Protein AF-A0A836W351-F1 (afdb_monomer)

Mean predicted aligned error: 5.19 Å

Nearest PDB structures (foldseek):
  1kjq-assembly1_A  TM=9.455E-01  e=5.570E-27  Escherichia coli
  1kjq-assembly1_B  TM=9.376E-01  e=1.185E-26  Escherichia coli
  1kj8-assembly1_A  TM=9.469E-01  e=6.474E-26  Escherichia coli
  1kjj-assembly1_B  TM=9.540E-01  e=2.008E-25  Escherichia coli
  1kj8-assembly1_B  TM=9.337E-01  e=1.293E-25  Escherichia coli

Foldseek 3Di:
DPAQDAPPDVPAAEEEEEAQAPVVLVVLVVCVVRRHAYEYEYCDPPHNNCVSHPYYYHDQQLPLVVVLVVCVVVVHQEYEYPDLRHNLVSQVVVVVVVRCYVVGSVVSVQVQFPVSVVCCQCPVVVHDDFDKDKDLALVRQLVGCVRRDPQKWKAARGAPDCQLTDTDGDNDSVSSRVSLVRRCVRHDDNGSMIMIGYDDDDPKDWDWDWDWDDPDPDIDIDTDQIWIFDDPPDPDTDDTHRDD

Solvent-accessible surface area (backbone atoms only — not comparable to full-atom values): 13306 Å² total; per-residue (Å²): 128,98,70,78,42,55,47,95,44,91,76,36,46,30,38,32,29,41,32,19,45,71,69,36,24,54,54,34,50,55,38,46,76,68,33,36,27,36,35,26,31,27,75,50,80,84,33,59,15,44,78,63,34,80,41,72,46,68,45,62,43,64,38,41,68,61,47,49,54,51,49,65,72,65,61,39,71,34,38,38,66,67,49,84,74,50,31,48,67,40,42,41,55,40,40,75,72,68,42,44,37,55,93,31,37,66,58,55,46,33,72,49,26,51,59,57,37,48,46,46,40,42,71,73,67,62,4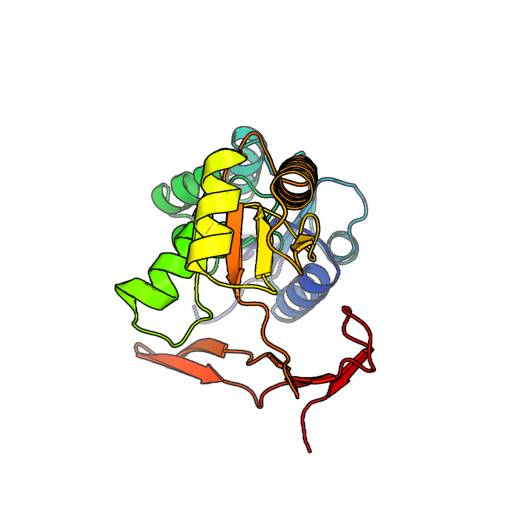4,93,70,71,52,66,33,64,25,67,46,54,68,42,41,42,53,22,41,67,74,43,36,72,40,21,32,36,30,26,34,30,58,62,96,69,50,24,60,31,80,43,70,64,103,39,70,69,60,42,34,52,38,46,55,52,9,40,72,44,23,62,79,87,56,57,43,31,39,32,34,39,58,75,92,69,96,66,47,72,52,66,56,69,50,74,50,71,63,78,94,42,82,45,75,52,66,53,80,49,30,40,38,44,53,88,90,49,95,60,79,75,48,74,47,67,81,128

pLDDT: mean 92.64, std 9.13, range [50.91, 98.81]

Radius of gyration: 20.73 Å; Cα contacts (8 Å, |Δi|>4): 470; chains: 1; bounding box: 45×37×55 Å

Sequence (244 aa):
MDRIPTPLGPGAVKVLLLGGGELGKEVAIEAQRLGLEVVVVDRYDWAPAMHVAHRRYVVNMLDAGAVEAIVERENPVAVIPEIEAVNTEALGRLEEKGYHIVPNARAVKTAMNRIELRRWAAEELGLPTTRYAFAETPEEAYEACEKVGYPCLIKPEMSSSGHGHVKVTEPSREAVEKAYMESISHARGASRRVIVEEYVELETEYTVLAYRWLDGDKVRTDTMEPVEHWRYGEYHYIESWQPS

Structure (mmCIF, N/CA/C/O backbone):
data_AF-A0A836W351-F1
#
_entry.id   AF-A0A836W351-F1
#
loop_
_atom_site.group_PDB
_atom_site.id
_atom_site.type_symbol
_atom_site.label_atom_id
_atom_site.label_alt_id
_atom_site.label_comp_id
_atom_site.label_asym_id
_atom_site.label_entity_id
_atom_site.label_seq_id
_atom_site.pdbx_PDB_ins_code
_atom_site.Cartn_x
_atom_site.Cartn_y
_atom_site.Cartn_z
_atom_site.occupancy
_atom_site.B_iso_or_equiv
_atom_site.auth_seq_id
_atom_site.auth_comp_id
_atom_site.auth_asym_id
_atom_site.auth_atom_id
_atom_site.pdbx_PDB_model_num
ATOM 1 N N . MET A 1 1 ? -12.270 -11.506 24.731 1.00 55.69 1 MET A N 1
ATOM 2 C CA . MET A 1 1 ? -13.182 -10.393 25.067 1.00 55.69 1 MET A CA 1
ATOM 3 C C . MET A 1 1 ? -14.570 -10.888 24.708 1.00 55.69 1 MET A C 1
ATOM 5 O O . MET A 1 1 ? -14.803 -11.137 23.536 1.00 55.69 1 MET A O 1
ATOM 9 N N . ASP A 1 2 ? -15.436 -11.150 25.687 1.00 70.06 2 ASP A N 1
ATOM 10 C CA . ASP A 1 2 ? -16.642 -11.964 25.436 1.00 70.06 2 ASP A CA 1
ATOM 11 C C . ASP A 1 2 ? -17.782 -11.183 24.761 1.00 70.06 2 ASP A C 1
ATOM 13 O O . ASP A 1 2 ? -18.736 -11.789 24.274 1.00 70.06 2 ASP A O 1
ATOM 17 N N . ARG A 1 3 ? -17.694 -9.842 24.711 1.00 81.12 3 ARG A N 1
ATOM 18 C CA . ARG A 1 3 ? -18.623 -8.949 23.997 1.00 81.12 3 ARG A CA 1
ATOM 19 C C . ARG A 1 3 ? -17.916 -7.685 23.506 1.00 81.12 3 ARG A C 1
ATOM 21 O O . ARG A 1 3 ? -17.108 -7.117 24.238 1.00 81.12 3 ARG A O 1
ATOM 28 N N . ILE A 1 4 ? -18.272 -7.234 22.303 1.00 88.31 4 ILE A N 1
ATOM 29 C CA . ILE A 1 4 ? -17.888 -5.925 21.759 1.00 88.31 4 ILE A CA 1
ATOM 30 C C . ILE A 1 4 ? -18.894 -4.880 22.289 1.00 88.31 4 ILE A C 1
ATOM 32 O O . ILE A 1 4 ? -20.101 -5.076 22.120 1.00 88.31 4 ILE A O 1
ATOM 36 N N . PRO A 1 5 ? -18.446 -3.815 22.981 1.00 91.62 5 PRO A N 1
ATOM 37 C CA . PRO A 1 5 ? -19.308 -2.724 23.440 1.00 91.62 5 PRO A CA 1
ATOM 38 C C . PRO A 1 5 ? -19.967 -1.951 22.291 1.00 91.62 5 PRO A C 1
ATOM 40 O O . PRO A 1 5 ? -19.452 -1.910 21.181 1.00 91.62 5 PRO A O 1
ATOM 43 N N . THR A 1 6 ? -21.092 -1.296 22.578 1.00 94.44 6 THR A N 1
ATOM 44 C CA . THR A 1 6 ? -21.844 -0.480 21.609 1.00 94.44 6 THR A CA 1
ATOM 45 C C . THR A 1 6 ? -21.057 0.776 21.205 1.00 94.44 6 THR A C 1
ATOM 47 O O . THR A 1 6 ? -20.501 1.438 22.091 1.00 94.44 6 THR A O 1
ATOM 50 N N . PRO A 1 7 ? -21.034 1.154 19.911 1.00 95.62 7 PRO A N 1
ATOM 51 C CA . PRO A 1 7 ? -20.317 2.344 19.468 1.00 95.62 7 PRO A CA 1
ATOM 52 C C . PRO A 1 7 ? -20.952 3.607 20.066 1.00 95.62 7 PRO A C 1
ATOM 54 O O . PRO A 1 7 ? -22.146 3.626 20.369 1.00 95.62 7 PRO A O 1
ATOM 57 N N . LEU A 1 8 ? -20.155 4.664 20.254 1.00 95.75 8 LEU A N 1
ATOM 58 C CA . LEU A 1 8 ? -20.526 5.935 20.898 1.00 95.75 8 LEU A CA 1
ATOM 59 C C . LEU A 1 8 ? -20.855 5.843 22.400 1.00 95.75 8 LEU A C 1
ATOM 61 O O . LEU A 1 8 ? -21.143 6.861 23.034 1.00 95.75 8 LEU A O 1
ATOM 65 N N . GLY A 1 9 ? -20.804 4.644 22.985 1.00 93.75 9 GLY A N 1
ATOM 66 C CA . GLY A 1 9 ? -20.954 4.417 24.418 1.00 93.75 9 GLY A CA 1
ATOM 67 C C . GLY A 1 9 ? -19.621 4.449 25.180 1.00 93.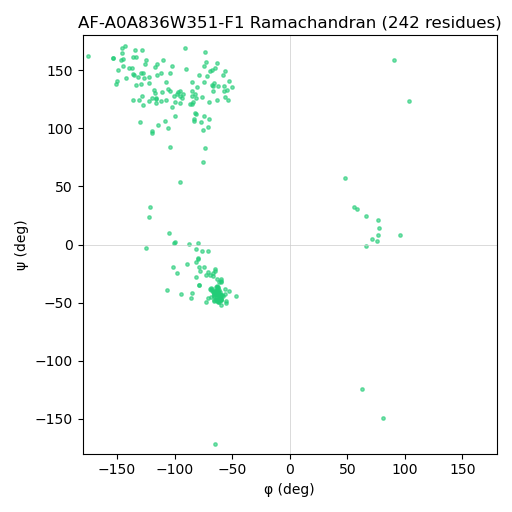75 9 GLY A C 1
ATOM 68 O O . GLY A 1 9 ? -18.540 4.401 24.584 1.00 93.75 9 GLY A O 1
ATOM 69 N N . PRO A 1 10 ? -19.663 4.481 26.524 1.00 92.56 10 PRO A N 1
ATOM 70 C CA . PRO A 1 10 ? -18.473 4.281 27.343 1.00 92.56 10 PRO A CA 1
ATOM 71 C C . PRO A 1 10 ? -17.796 2.944 27.016 1.00 92.56 10 PRO A C 1
ATOM 73 O O . PRO A 1 10 ? -18.433 1.893 27.052 1.00 92.56 10 PRO A O 1
ATOM 76 N N . GLY A 1 11 ? -16.498 2.988 26.714 1.00 91.56 11 GLY A N 1
ATOM 77 C CA . GLY A 1 11 ? -15.721 1.795 26.371 1.00 91.56 11 GLY A CA 1
ATOM 78 C C . GLY A 1 11 ? -15.936 1.271 24.947 1.00 91.56 11 GLY A C 1
ATOM 79 O O . GLY A 1 11 ? -15.535 0.143 24.677 1.00 91.56 11 GLY A O 1
ATOM 80 N N . ALA A 1 12 ? -16.550 2.054 24.050 1.00 95.31 12 ALA A N 1
ATOM 81 C CA . ALA A 1 12 ? -16.660 1.707 22.635 1.00 95.31 12 ALA A CA 1
ATOM 82 C C . ALA A 1 12 ? -15.299 1.312 22.038 1.00 95.31 12 ALA A C 1
ATOM 84 O O . ALA A 1 12 ? -14.281 1.974 22.261 1.00 95.31 12 ALA A O 1
ATOM 85 N N . VAL A 1 13 ? -15.295 0.227 21.265 1.00 97.38 13 VAL A N 1
ATOM 86 C CA . VAL A 1 13 ? -14.101 -0.259 20.569 1.00 97.38 13 VAL A CA 1
ATOM 87 C C . VAL A 1 13 ? -14.011 0.460 19.233 1.00 97.38 13 VAL A C 1
ATOM 89 O O . VAL A 1 13 ? -14.929 0.371 18.418 1.00 97.38 13 VAL A O 1
ATOM 92 N N . LYS A 1 14 ? -12.909 1.181 19.018 1.00 98.12 14 LYS A N 1
ATOM 93 C CA . LYS A 1 14 ? -12.722 2.029 17.841 1.00 98.12 14 LYS A CA 1
ATOM 94 C C . LYS A 1 14 ? -11.716 1.447 16.864 1.00 98.12 14 LYS A C 1
ATOM 96 O O . LYS A 1 14 ? -10.642 1.016 17.275 1.00 98.12 14 LYS A O 1
ATOM 101 N N . VAL A 1 15 ? -12.012 1.551 15.579 1.00 98.56 15 VAL A N 1
ATOM 102 C CA . VAL A 1 15 ? -11.044 1.363 14.494 1.00 98.56 15 VAL A CA 1
ATOM 103 C C . VAL A 1 15 ? -10.856 2.677 13.749 1.00 98.56 15 VAL A C 1
ATOM 105 O O . VAL A 1 15 ? -11.792 3.473 13.629 1.00 98.56 15 VAL A O 1
ATOM 108 N N . LEU A 1 16 ? -9.639 2.914 13.268 1.00 98.81 16 LEU A N 1
ATOM 109 C CA . LEU A 1 16 ? -9.293 4.119 12.526 1.00 98.81 16 LEU A CA 1
ATOM 110 C C . LEU A 1 16 ? -8.754 3.751 11.148 1.00 98.81 16 LEU A C 1
ATOM 112 O O . LEU A 1 16 ? -7.768 3.028 11.057 1.00 98.81 16 LEU A O 1
ATOM 116 N N . LEU A 1 17 ? -9.373 4.271 10.090 1.00 98.75 17 LEU A N 1
ATOM 117 C CA . LEU A 1 17 ? -8.922 4.102 8.711 1.00 98.75 17 LEU A CA 1
ATOM 118 C C . LEU A 1 17 ? -8.105 5.320 8.264 1.00 98.75 17 LEU A C 1
ATOM 120 O O . LEU A 1 17 ? -8.541 6.458 8.456 1.00 98.75 17 LEU A O 1
ATOM 124 N N . LEU A 1 18 ? -6.934 5.080 7.668 1.00 98.31 18 LEU A N 1
ATOM 125 C CA . LEU A 1 18 ? -6.111 6.096 7.002 1.00 98.31 18 LEU A CA 1
ATOM 126 C C . LEU A 1 18 ? -6.244 5.907 5.487 1.00 98.31 18 LEU A C 1
ATOM 128 O O . LEU A 1 18 ? -5.610 5.024 4.909 1.00 98.31 18 LEU A O 1
ATOM 132 N N . GLY A 1 19 ? -7.081 6.727 4.860 1.00 97.38 19 GLY A N 1
ATOM 133 C CA . GLY A 1 19 ? -7.641 6.480 3.534 1.00 97.38 19 GLY A CA 1
ATOM 134 C C . GLY A 1 19 ? -9.090 6.017 3.659 1.00 97.38 19 GLY A C 1
ATOM 135 O O . GLY A 1 19 ? -9.410 5.079 4.390 1.00 97.38 19 GLY A O 1
ATOM 136 N N . GLY A 1 20 ? -9.984 6.744 3.002 1.00 96.69 20 GLY A N 1
ATOM 137 C CA . GLY A 1 20 ? -11.422 6.546 3.039 1.00 96.69 20 GLY A CA 1
ATOM 138 C C . GLY A 1 20 ? -12.009 6.274 1.663 1.00 96.69 20 GLY A C 1
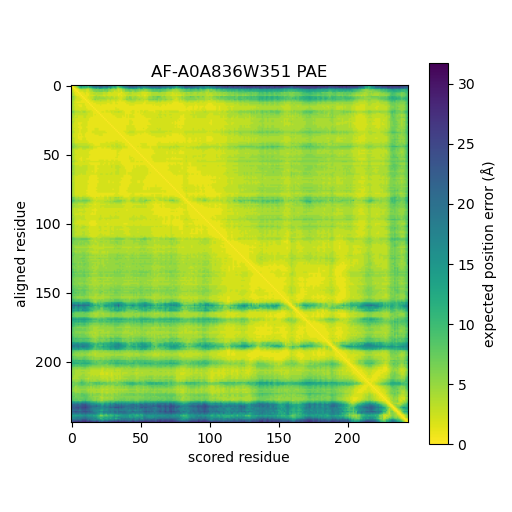ATOM 139 O O . GLY A 1 20 ? -13.140 6.698 1.422 1.00 96.69 20 GLY A O 1
ATOM 140 N N . GLY A 1 21 ? -11.264 5.611 0.771 1.00 96.38 21 GLY A N 1
ATOM 141 C CA . GLY A 1 21 ? -11.734 5.208 -0.554 1.00 96.38 21 GLY A CA 1
ATOM 142 C C . GLY A 1 21 ? -12.873 4.184 -0.516 1.00 96.38 21 GLY A C 1
ATOM 143 O O . GLY A 1 21 ? -13.445 3.868 0.531 1.00 96.38 21 GLY A O 1
ATOM 144 N N . GLU A 1 22 ? -13.232 3.656 -1.680 1.00 96.38 22 GLU A N 1
ATOM 145 C CA . GLU A 1 22 ? -14.286 2.654 -1.839 1.00 96.38 22 GLU A CA 1
ATOM 146 C C . GLU A 1 22 ? -13.985 1.342 -1.102 1.00 96.38 22 GLU A C 1
ATOM 148 O O . GLU A 1 22 ? -14.892 0.776 -0.496 1.00 96.38 22 GLU A O 1
ATOM 153 N N . LEU A 1 23 ? -12.723 0.903 -1.056 1.00 95.50 23 LEU A N 1
ATOM 154 C CA . LEU A 1 23 ? -12.328 -0.288 -0.296 1.00 95.50 23 LEU A CA 1
ATOM 155 C C . LEU A 1 23 ? -12.454 -0.035 1.210 1.00 95.50 23 LEU A C 1
ATOM 157 O O . LEU A 1 23 ? -13.051 -0.830 1.939 1.00 95.50 23 LEU A O 1
ATOM 161 N N . GLY A 1 24 ? -11.973 1.124 1.672 1.00 96.94 24 GLY A N 1
ATOM 162 C CA . GLY A 1 24 ? -12.127 1.561 3.060 1.00 96.94 24 GLY A CA 1
ATOM 163 C C . GLY A 1 24 ? -13.593 1.691 3.480 1.00 96.94 24 GLY A C 1
ATOM 164 O O . GLY A 1 24 ? -13.931 1.455 4.640 1.00 96.94 24 GLY A O 1
ATOM 165 N N . LYS A 1 25 ? -14.493 2.012 2.543 1.00 98.50 25 LYS A N 1
ATOM 166 C CA . LYS A 1 25 ? -15.934 2.078 2.801 1.00 98.50 25 LYS A CA 1
ATOM 167 C C . LYS A 1 25 ? -16.522 0.707 3.130 1.00 98.50 25 LYS A C 1
ATOM 169 O O . LYS A 1 25 ? -17.297 0.620 4.078 1.00 98.50 25 LYS A O 1
ATOM 174 N N . GLU A 1 26 ? -16.141 -0.344 2.409 1.00 98.38 26 GLU A N 1
ATOM 175 C CA . GLU A 1 26 ? -16.595 -1.708 2.717 1.00 98.38 26 GLU A CA 1
ATOM 176 C C . GLU A 1 26 ? -16.029 -2.192 4.060 1.00 98.38 26 GLU A C 1
ATOM 178 O O . GLU A 1 26 ? -16.770 -2.720 4.889 1.00 98.38 26 GLU A O 1
ATOM 183 N N . VAL A 1 27 ? -14.757 -1.891 4.357 1.00 98.06 27 VAL A N 1
ATOM 184 C CA . VAL A 1 27 ? -14.166 -2.160 5.684 1.00 98.06 27 VAL A CA 1
ATOM 185 C C . VAL A 1 27 ? -14.937 -1.434 6.794 1.00 98.06 27 VAL A C 1
ATOM 187 O O . VAL A 1 27 ? -15.232 -2.021 7.836 1.00 98.06 27 VAL A O 1
ATOM 190 N N . ALA A 1 28 ? -15.304 -0.169 6.577 1.00 98.50 28 ALA A N 1
ATOM 191 C CA . ALA A 1 28 ? -16.099 0.607 7.523 1.00 98.50 28 ALA A CA 1
ATOM 192 C C . ALA A 1 28 ? -17.507 0.020 7.725 1.00 98.50 28 ALA A C 1
ATOM 194 O O . ALA A 1 28 ? -17.984 -0.023 8.859 1.00 98.50 28 ALA A O 1
ATOM 195 N N . ILE A 1 29 ? -18.162 -0.462 6.662 1.00 98.69 29 ILE A N 1
ATOM 196 C CA . ILE A 1 29 ? -19.476 -1.122 6.738 1.00 98.69 29 ILE A CA 1
ATOM 197 C C . ILE A 1 29 ? -19.390 -2.405 7.570 1.00 98.69 29 ILE A C 1
ATOM 199 O O . ILE A 1 29 ? -20.216 -2.600 8.464 1.00 98.69 29 ILE A O 1
ATOM 203 N N . GLU A 1 30 ? -18.388 -3.255 7.339 1.00 98.19 30 GLU A N 1
ATOM 204 C CA . GLU A 1 30 ? -18.200 -4.477 8.131 1.00 98.19 30 GLU A CA 1
ATOM 205 C C . GLU A 1 30 ? -17.873 -4.167 9.597 1.00 98.19 30 GLU A C 1
ATOM 207 O O . GLU A 1 30 ? -18.435 -4.775 10.510 1.00 98.19 30 GLU A O 1
ATOM 212 N N . ALA A 1 31 ? -17.048 -3.148 9.852 1.00 97.75 31 ALA A N 1
ATOM 213 C CA . ALA A 1 31 ? -16.783 -2.676 11.207 1.00 97.75 31 ALA A CA 1
ATOM 214 C C . ALA A 1 31 ? -18.068 -2.188 11.904 1.00 97.75 31 ALA A C 1
ATOM 216 O O . ALA A 1 31 ? -18.320 -2.551 13.055 1.00 97.75 31 ALA A O 1
ATOM 217 N N . GLN A 1 32 ? -18.927 -1.437 11.204 1.00 97.75 32 GLN A N 1
ATOM 218 C CA . GLN A 1 32 ? -20.230 -1.032 11.735 1.00 97.75 32 GLN A 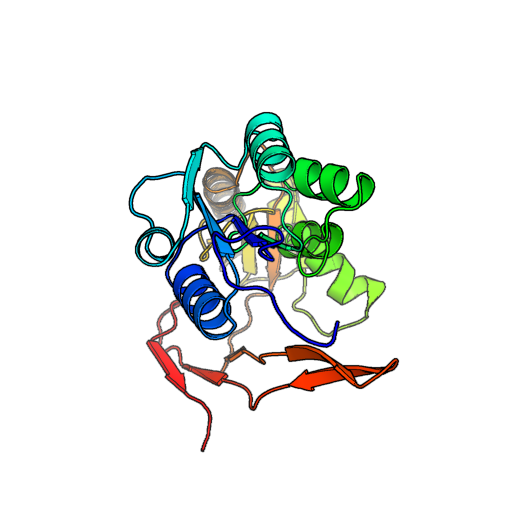CA 1
ATOM 219 C C . GLN A 1 32 ? -21.148 -2.225 12.022 1.00 97.75 32 GLN A C 1
ATOM 221 O O . GLN A 1 32 ? -21.813 -2.239 13.058 1.00 97.75 32 GLN A O 1
ATOM 226 N N . ARG A 1 33 ? -21.178 -3.240 11.146 1.00 97.75 33 ARG A N 1
ATOM 227 C CA . ARG A 1 33 ? -21.970 -4.469 11.349 1.00 97.75 33 ARG A CA 1
ATOM 228 C C . ARG A 1 33 ? -21.565 -5.216 12.621 1.00 97.75 33 ARG A C 1
ATOM 230 O O . ARG A 1 33 ? -22.423 -5.807 13.273 1.00 97.75 33 ARG A O 1
ATOM 237 N N . LEU A 1 34 ? -20.290 -5.141 13.005 1.00 95.56 34 LEU A N 1
ATOM 238 C CA . LEU A 1 34 ? -19.764 -5.692 14.260 1.00 95.56 34 LEU A CA 1
ATOM 239 C C . LEU A 1 34 ? -19.997 -4.790 15.487 1.00 95.56 34 LEU A C 1
ATOM 241 O O . LEU A 1 34 ? -19.665 -5.186 16.604 1.00 95.56 34 LEU A O 1
ATOM 245 N N . GLY A 1 35 ? -20.559 -3.592 15.305 1.00 96.31 35 GLY A N 1
ATOM 246 C CA . GLY A 1 35 ? -20.748 -2.611 16.375 1.00 96.31 35 GLY A CA 1
ATOM 247 C C . GLY A 1 35 ? -19.469 -1.864 16.758 1.00 96.31 35 GLY A C 1
ATOM 248 O O . GLY A 1 35 ? -19.379 -1.335 17.862 1.00 96.31 35 GLY A O 1
ATOM 249 N N . LEU A 1 36 ? -18.469 -1.815 15.877 1.00 97.81 36 LEU A N 1
ATOM 250 C CA . LEU A 1 36 ? -17.271 -1.015 16.104 1.00 97.81 36 LEU A CA 1
ATOM 251 C C . LEU A 1 36 ? -17.548 0.455 15.806 1.00 97.81 36 LEU A C 1
ATOM 253 O O . LEU A 1 36 ? -18.288 0.819 14.889 1.00 97.81 36 LEU A O 1
ATOM 257 N N . GLU A 1 37 ? -16.900 1.316 16.571 1.00 98.56 37 GLU A N 1
ATOM 258 C CA . GLU A 1 37 ? -16.874 2.737 16.290 1.00 98.56 37 GLU A CA 1
ATOM 259 C C . GLU A 1 37 ? -15.800 3.023 15.236 1.00 98.56 37 GLU A C 1
ATOM 261 O O . GLU A 1 37 ? -14.661 2.575 15.335 1.00 98.56 37 GLU A O 1
ATOM 266 N N . VAL A 1 38 ? -16.174 3.757 14.194 1.00 98.75 38 VAL A N 1
ATOM 267 C CA . VAL A 1 38 ? -15.355 3.918 12.986 1.00 98.75 38 VAL A CA 1
ATOM 268 C C . VAL A 1 38 ? -14.940 5.370 12.838 1.00 98.75 38 VAL A C 1
ATOM 270 O O . VAL A 1 38 ? -15.795 6.256 12.731 1.00 98.75 38 VAL A O 1
ATOM 273 N N . VAL A 1 39 ? -13.632 5.597 12.795 1.00 98.81 39 VAL A N 1
ATOM 274 C CA . VAL A 1 39 ? -13.023 6.891 12.495 1.00 98.81 39 VAL A CA 1
ATOM 275 C C . VAL A 1 39 ? -12.337 6.806 11.138 1.00 98.81 39 VAL A C 1
ATOM 277 O O . VAL A 1 39 ? -11.574 5.879 10.894 1.00 98.81 39 VAL A O 1
ATOM 280 N N . VAL A 1 40 ? -12.581 7.774 10.258 1.00 98.81 40 VAL A N 1
ATOM 281 C CA . VAL A 1 40 ? -11.929 7.843 8.940 1.00 98.81 40 VAL A CA 1
ATOM 282 C C . VAL A 1 40 ? -11.095 9.112 8.834 1.00 98.81 40 VAL A C 1
ATOM 284 O O . VAL A 1 40 ? -11.565 10.204 9.153 1.00 98.81 40 VAL A O 1
ATOM 287 N N . VAL A 1 41 ? -9.865 8.979 8.356 1.00 98.75 41 VAL A N 1
ATOM 288 C CA . VAL A 1 41 ? -8.969 10.091 8.041 1.00 98.75 41 VAL A CA 1
ATOM 289 C C . VAL A 1 41 ? -8.679 10.058 6.547 1.00 98.75 41 VAL A C 1
ATOM 291 O O . VAL A 1 41 ? -8.320 9.011 6.018 1.00 98.75 41 VAL A O 1
ATOM 294 N N . ASP A 1 42 ? -8.829 11.187 5.861 1.00 98.50 42 ASP A N 1
ATOM 295 C CA . ASP A 1 42 ? -8.473 11.307 4.443 1.00 98.50 42 ASP A CA 1
ATOM 296 C C . ASP A 1 42 ? -7.933 12.716 4.136 1.00 98.50 42 ASP A C 1
ATOM 298 O O . ASP A 1 42 ? -8.019 13.626 4.960 1.00 98.50 42 ASP A O 1
ATOM 302 N N . ARG A 1 43 ? -7.365 12.913 2.945 1.00 96.81 43 ARG A N 1
ATOM 303 C CA . ARG A 1 43 ? -6.845 14.198 2.453 1.00 96.81 43 ARG A CA 1
ATOM 304 C C . ARG A 1 43 ? -7.926 15.138 1.920 1.00 96.81 43 ARG A C 1
ATOM 306 O O . ARG A 1 43 ? -7.632 16.301 1.654 1.00 96.81 43 ARG A O 1
ATOM 313 N N . TYR A 1 44 ? -9.146 14.645 1.721 1.00 97.12 44 TYR A N 1
ATOM 314 C CA . TYR A 1 44 ? -10.281 15.424 1.233 1.00 97.12 44 TYR A CA 1
ATOM 315 C C . TYR A 1 44 ? -11.553 15.085 2.013 1.00 97.12 44 TYR A C 1
ATOM 317 O O . TYR A 1 44 ? -11.693 13.994 2.562 1.00 97.12 44 TYR A O 1
ATOM 325 N N . ASP A 1 45 ? -12.464 16.054 2.097 1.00 97.25 45 ASP A N 1
ATOM 326 C CA . ASP A 1 45 ? -13.756 15.849 2.749 1.00 97.25 45 ASP A CA 1
ATOM 327 C C . ASP A 1 45 ? -14.671 14.974 1.882 1.00 97.25 45 ASP A C 1
ATOM 329 O O . ASP A 1 45 ? -14.521 14.932 0.663 1.00 97.25 45 ASP A O 1
ATOM 333 N N . TRP A 1 46 ? -15.651 14.315 2.503 1.00 96.88 46 TRP A N 1
ATOM 334 C CA . TRP A 1 46 ? -16.611 13.436 1.814 1.00 96.88 46 TRP A CA 1
ATOM 335 C C . TRP A 1 46 ? -15.980 12.262 1.046 1.00 96.88 46 TRP A C 1
ATOM 337 O O . TRP A 1 46 ? -16.539 11.791 0.056 1.00 96.88 46 TRP A O 1
ATOM 347 N N . ALA A 1 47 ? -14.839 11.747 1.513 1.00 98.12 47 ALA A N 1
ATOM 348 C CA . ALA A 1 47 ? -14.325 10.474 1.019 1.00 98.12 47 ALA A CA 1
ATOM 349 C C . ALA A 1 47 ? -15.369 9.349 1.235 1.00 98.12 47 ALA A C 1
ATOM 351 O O . ALA A 1 47 ? -16.096 9.384 2.236 1.00 98.12 47 ALA A O 1
ATOM 352 N N . PRO A 1 48 ? -15.474 8.349 0.339 1.00 98.56 48 PRO A N 1
ATOM 353 C CA . PRO A 1 48 ? -16.522 7.324 0.381 1.00 98.56 48 PRO A CA 1
ATOM 354 C C . PRO A 1 48 ? -16.780 6.685 1.757 1.00 98.56 48 PRO A C 1
ATOM 356 O O . PRO A 1 48 ? -17.939 6.552 2.162 1.00 98.56 48 PRO A O 1
ATOM 359 N N . ALA A 1 49 ? -15.730 6.325 2.500 1.00 98.62 49 ALA A N 1
ATOM 360 C CA . ALA A 1 49 ? -15.835 5.721 3.828 1.00 98.62 49 ALA A CA 1
ATOM 361 C C . ALA A 1 49 ? -16.345 6.700 4.898 1.00 98.62 49 ALA A C 1
ATOM 363 O O . ALA A 1 49 ? -16.995 6.287 5.857 1.00 98.62 49 ALA A O 1
ATOM 364 N N . MET A 1 50 ? -16.134 8.011 4.724 1.00 98.69 50 MET A N 1
ATOM 365 C CA . MET A 1 50 ? -16.648 9.031 5.647 1.00 98.69 50 MET A CA 1
ATOM 366 C C . MET A 1 50 ? -18.179 9.085 5.667 1.00 98.69 50 MET A C 1
ATOM 368 O O . MET A 1 50 ? -18.753 9.550 6.648 1.00 98.69 50 MET A O 1
ATOM 372 N N . HIS A 1 51 ? -18.851 8.615 4.611 1.00 98.62 51 HIS A N 1
ATOM 373 C CA . HIS A 1 51 ? -20.318 8.563 4.551 1.00 98.62 51 HIS A CA 1
ATOM 374 C C . HIS A 1 51 ? -20.913 7.575 5.559 1.00 98.62 51 HIS A C 1
ATOM 376 O O . HIS A 1 51 ? -22.072 7.702 5.943 1.00 98.62 51 HIS A O 1
ATOM 382 N N . VAL A 1 52 ? -20.116 6.588 5.962 1.00 98.50 52 VAL A N 1
ATOM 383 C CA . VAL A 1 52 ? -20.485 5.500 6.871 1.00 98.50 52 VAL A CA 1
ATOM 384 C C . VAL A 1 52 ? -19.556 5.483 8.090 1.00 98.50 52 VAL A C 1
ATOM 386 O O . VAL A 1 52 ? -19.370 4.451 8.721 1.00 98.50 52 VAL A O 1
ATOM 389 N N . ALA A 1 53 ? -18.932 6.610 8.437 1.00 98.50 53 ALA A N 1
ATOM 390 C CA . ALA A 1 53 ? -18.079 6.727 9.616 1.00 98.50 53 ALA A CA 1
ATOM 391 C C . ALA A 1 53 ? -18.810 7.442 10.758 1.00 98.50 53 ALA A C 1
ATOM 393 O O . ALA A 1 53 ? -19.684 8.277 10.533 1.00 98.50 53 ALA A O 1
ATOM 394 N N . HIS A 1 54 ? -18.410 7.154 11.995 1.00 98.69 54 HIS A N 1
ATOM 395 C CA . HIS A 1 54 ? -18.910 7.866 13.172 1.00 98.69 54 HIS A CA 1
ATOM 396 C C . HIS A 1 54 ? -18.220 9.226 13.332 1.00 98.69 54 HIS A C 1
ATOM 398 O O . HIS A 1 54 ? -18.838 10.196 13.771 1.00 98.69 54 HIS A O 1
ATOM 404 N N . ARG A 1 55 ? -16.930 9.303 12.975 1.00 98.31 55 ARG A N 1
ATOM 405 C CA . ARG A 1 55 ? -16.142 10.542 12.941 1.00 98.31 55 ARG A CA 1
ATOM 406 C C . ARG A 1 55 ? -15.233 10.577 11.721 1.00 98.31 55 ARG A C 1
ATOM 408 O O . ARG A 1 55 ? -14.809 9.535 11.224 1.00 98.31 55 ARG A O 1
ATOM 415 N N . ARG A 1 56 ? -14.925 11.791 11.261 1.00 98.25 56 ARG A N 1
ATOM 416 C CA . ARG A 1 56 ? -14.034 12.021 10.124 1.00 98.25 56 ARG A CA 1
ATOM 417 C C . ARG A 1 56 ? -13.040 13.146 10.382 1.00 98.25 56 ARG A C 1
ATOM 419 O O . ARG A 1 56 ? -13.382 14.130 11.036 1.00 98.25 56 ARG A O 1
ATOM 426 N N . TYR A 1 57 ? -11.845 13.004 9.823 1.00 98.69 57 TYR A N 1
ATOM 427 C CA . TYR A 1 57 ? -10.782 14.004 9.840 1.00 98.69 57 TYR A CA 1
ATOM 428 C C . TYR A 1 57 ? -10.266 14.235 8.423 1.00 98.69 57 TYR A C 1
ATOM 430 O O . TYR A 1 57 ? -10.066 13.281 7.674 1.00 98.69 57 TYR A O 1
ATOM 438 N N . VAL A 1 58 ? -10.030 15.501 8.074 1.00 98.56 58 VAL A N 1
ATOM 439 C CA . VAL A 1 58 ? -9.474 15.890 6.774 1.00 98.56 58 VAL A CA 1
ATOM 440 C C . VAL A 1 58 ? -8.099 16.505 7.000 1.00 98.56 58 VAL A C 1
ATOM 442 O O . VAL A 1 58 ? -8.003 17.641 7.465 1.00 98.56 58 VAL A O 1
ATOM 445 N N . VAL A 1 59 ? -7.039 15.744 6.730 1.00 98.19 59 VAL A N 1
ATOM 446 C CA . VAL A 1 59 ? -5.643 16.167 6.932 1.00 98.19 59 VAL A CA 1
ATOM 447 C C . VAL A 1 59 ? -4.733 15.603 5.848 1.00 98.19 59 VAL A C 1
ATOM 449 O O . VAL A 1 59 ? -5.033 14.594 5.215 1.00 98.19 59 VAL A O 1
ATOM 452 N N . ASN A 1 60 ? -3.567 16.216 5.661 1.00 97.25 60 ASN A N 1
ATOM 453 C CA . ASN A 1 60 ? -2.514 15.588 4.877 1.00 97.25 60 ASN A CA 1
ATOM 454 C C . ASN A 1 60 ? -1.948 14.383 5.647 1.00 97.25 60 ASN A C 1
ATOM 456 O O . ASN A 1 60 ? -1.212 14.565 6.608 1.00 97.25 60 ASN A O 1
ATOM 460 N N . MET A 1 61 ? -2.244 13.156 5.214 1.00 96.62 61 MET A N 1
ATOM 461 C CA . MET A 1 61 ? -1.752 11.937 5.878 1.00 96.62 61 MET A CA 1
ATOM 462 C C . MET A 1 61 ? -0.242 11.690 5.703 1.00 96.62 61 MET A C 1
ATOM 464 O O . MET A 1 61 ? 0.307 10.772 6.312 1.00 96.62 61 MET A O 1
ATOM 468 N N . LEU A 1 62 ? 0.449 12.509 4.902 1.00 94.50 62 LEU A N 1
ATOM 469 C CA . LEU A 1 62 ? 1.914 12.554 4.868 1.00 94.50 62 LEU A CA 1
ATOM 470 C C . LEU A 1 62 ? 2.503 13.404 6.007 1.00 94.50 62 LEU A C 1
ATOM 472 O O . LEU A 1 62 ? 3.696 13.288 6.292 1.00 94.50 62 LEU A O 1
ATOM 476 N N . ASP A 1 63 ? 1.690 14.227 6.675 1.00 97.31 63 ASP A N 1
ATOM 477 C CA . ASP A 1 63 ? 2.078 14.928 7.897 1.00 97.31 63 ASP A CA 1
ATOM 478 C C . ASP A 1 63 ? 2.045 13.952 9.078 1.00 97.31 63 ASP A C 1
ATOM 480 O O . ASP A 1 63 ? 0.987 13.564 9.581 1.00 97.31 63 ASP A O 1
ATOM 484 N N . ALA A 1 64 ? 3.236 13.558 9.521 1.00 97.62 64 ALA A N 1
ATOM 485 C CA . ALA A 1 64 ? 3.408 12.662 10.649 1.00 97.62 64 ALA A CA 1
ATOM 486 C C . ALA A 1 64 ? 2.743 13.171 11.936 1.00 97.62 64 ALA A C 1
ATOM 488 O O . ALA A 1 64 ? 2.107 12.391 12.640 1.00 97.62 64 ALA A O 1
ATOM 489 N N . GLY A 1 65 ? 2.877 14.466 12.240 1.00 98.38 65 GLY A N 1
ATOM 490 C CA . GLY A 1 65 ? 2.339 15.043 13.469 1.00 98.38 65 GLY A CA 1
ATOM 491 C C . GLY A 1 65 ? 0.814 15.030 13.470 1.00 98.38 65 GLY A C 1
ATOM 492 O O . GLY A 1 65 ? 0.202 14.716 14.490 1.00 98.38 65 GLY A O 1
ATOM 493 N N . ALA A 1 66 ? 0.199 15.299 12.315 1.00 98.31 66 ALA A N 1
ATOM 494 C CA . ALA A 1 66 ? -1.249 15.218 12.161 1.00 98.31 66 ALA A CA 1
ATOM 495 C C . ALA A 1 66 ? -1.771 13.785 12.354 1.00 98.31 66 ALA A C 1
ATOM 497 O O . ALA A 1 66 ? -2.735 13.583 13.094 1.00 98.31 66 ALA A O 1
ATOM 498 N N . VAL A 1 67 ? -1.130 12.792 11.726 1.00 98.38 67 VAL A N 1
ATOM 499 C CA . VAL A 1 67 ? -1.516 11.376 11.864 1.00 98.38 67 VAL A CA 1
ATOM 500 C C . VAL A 1 67 ? -1.377 10.914 13.314 1.00 98.38 67 VAL A C 1
ATOM 502 O O . VAL A 1 67 ? -2.332 10.368 13.869 1.00 98.38 67 VAL A O 1
ATOM 505 N N . GLU A 1 68 ? -0.234 11.178 13.952 1.00 98.69 68 GLU A N 1
ATOM 506 C CA . GLU A 1 68 ? 0.005 10.791 15.347 1.00 98.69 68 GLU A CA 1
ATOM 507 C C . GLU A 1 68 ? -1.012 11.431 16.297 1.00 98.69 68 GLU A C 1
ATOM 509 O O . GLU A 1 68 ? -1.625 10.727 17.098 1.00 98.69 68 GLU A O 1
ATOM 514 N N . ALA A 1 69 ? -1.273 12.733 16.157 1.00 98.69 69 ALA A N 1
ATOM 515 C CA . ALA A 1 69 ? -2.216 13.442 17.018 1.00 98.69 69 ALA A CA 1
ATOM 516 C C . ALA A 1 69 ? -3.653 12.905 16.907 1.00 98.69 69 ALA A C 1
ATOM 518 O O . ALA A 1 69 ? -4.369 12.852 17.910 1.00 98.69 69 ALA A O 1
ATOM 519 N N . ILE A 1 70 ? -4.099 12.507 15.709 1.00 98.69 70 ILE A N 1
ATOM 520 C CA . ILE A 1 70 ? -5.438 11.928 15.528 1.00 98.69 70 ILE A CA 1
ATOM 521 C C . ILE A 1 70 ? -5.501 10.531 16.149 1.00 98.69 70 ILE A C 1
ATOM 523 O O . ILE A 1 70 ? -6.454 10.245 16.873 1.00 98.69 70 ILE A O 1
ATOM 527 N N . VAL A 1 71 ? -4.501 9.678 15.903 1.00 98.69 71 VAL A N 1
ATOM 528 C CA . VAL A 1 71 ? -4.460 8.321 16.470 1.00 98.69 71 VAL A CA 1
ATOM 529 C C . VAL A 1 71 ? -4.434 8.375 17.996 1.00 98.69 71 VAL A C 1
ATOM 531 O O . VAL A 1 71 ? -5.222 7.685 18.636 1.00 98.69 71 VAL A O 1
ATOM 534 N N . GLU A 1 72 ? -3.618 9.250 18.583 1.00 98.50 72 GLU A N 1
ATOM 535 C CA . GLU A 1 72 ? -3.538 9.426 20.037 1.00 98.50 72 GLU A CA 1
ATOM 536 C C . GLU A 1 72 ? -4.832 9.978 20.640 1.00 98.50 72 GLU A C 1
ATOM 538 O O . GLU A 1 72 ? -5.286 9.513 21.687 1.00 98.50 72 GLU A O 1
ATOM 543 N N . ARG A 1 73 ? -5.469 10.942 19.968 1.00 98.19 73 ARG A N 1
ATOM 544 C CA . ARG A 1 73 ? -6.763 11.487 20.397 1.00 98.19 73 ARG A CA 1
ATOM 545 C C . ARG A 1 73 ? -7.858 10.428 20.373 1.00 98.19 73 ARG A C 1
ATOM 547 O O . ARG A 1 73 ? -8.715 10.404 21.258 1.00 98.19 73 ARG A O 1
ATOM 554 N N . GLU A 1 74 ? -7.895 9.629 19.315 1.00 98.31 74 GLU A N 1
ATOM 555 C CA . GLU A 1 74 ? -8.966 8.664 19.108 1.00 98.31 74 GLU A CA 1
ATOM 556 C C . GLU A 1 74 ? -8.758 7.377 19.893 1.00 98.31 74 GLU A C 1
ATOM 558 O O . GLU A 1 74 ? -9.748 6.770 20.307 1.00 98.31 74 GLU A O 1
ATOM 563 N N . ASN A 1 75 ? -7.504 7.019 20.166 1.00 97.88 75 ASN A N 1
ATOM 564 C CA . ASN A 1 75 ? -7.092 5.808 20.863 1.00 97.88 75 ASN A CA 1
ATOM 565 C C . ASN A 1 75 ? -7.780 4.537 20.310 1.00 97.88 75 ASN A C 1
ATOM 567 O O . ASN A 1 75 ? -8.515 3.863 21.042 1.00 97.88 75 ASN A O 1
ATOM 571 N N . PRO A 1 76 ? -7.636 4.241 19.002 1.00 98.31 76 PRO A N 1
ATOM 572 C CA . PRO A 1 76 ? -8.263 3.082 18.385 1.00 98.31 76 PRO A CA 1
ATOM 573 C C . PRO A 1 76 ? -7.557 1.781 18.778 1.00 98.31 76 PRO A C 1
ATOM 575 O O . PRO A 1 76 ? -6.354 1.761 19.028 1.00 98.31 76 PRO A O 1
ATOM 578 N N . VAL A 1 77 ? -8.292 0.667 18.758 1.00 97.44 77 VAL A N 1
ATOM 579 C CA . VAL A 1 77 ? -7.696 -0.667 18.942 1.00 97.44 77 VAL A CA 1
ATOM 580 C C . VAL A 1 77 ? -6.924 -1.136 17.712 1.00 97.44 77 VAL A C 1
ATOM 582 O O . VAL A 1 77 ? -6.110 -2.043 17.826 1.00 97.44 77 VAL A O 1
ATOM 585 N N . ALA A 1 78 ? -7.189 -0.539 16.547 1.00 97.94 78 ALA A N 1
ATOM 586 C CA . ALA A 1 78 ? -6.486 -0.814 15.303 1.00 97.94 78 ALA A CA 1
ATOM 587 C C . ALA A 1 78 ? -6.469 0.423 14.395 1.00 97.94 78 ALA A C 1
ATOM 589 O O . ALA A 1 78 ? -7.485 1.110 14.241 1.00 97.94 78 ALA A O 1
ATOM 590 N N . VAL A 1 79 ? -5.322 0.667 13.768 1.00 98.69 79 VAL A N 1
ATOM 591 C CA . VAL A 1 79 ? -5.126 1.654 12.703 1.00 98.69 79 VAL A CA 1
ATOM 592 C C . VAL A 1 79 ? -4.954 0.900 11.389 1.00 98.69 79 VAL A C 1
ATOM 594 O O . VAL A 1 79 ? -4.084 0.038 11.282 1.00 98.69 79 VAL A O 1
ATOM 597 N N . ILE A 1 80 ? -5.782 1.217 10.398 1.00 98.31 80 ILE A N 1
ATOM 598 C CA . ILE A 1 80 ? -5.910 0.493 9.132 1.00 98.31 80 ILE A CA 1
ATOM 599 C C . ILE A 1 80 ? -5.561 1.450 7.984 1.00 98.31 80 ILE A C 1
ATOM 601 O O . ILE A 1 80 ? -6.415 2.229 7.554 1.00 98.31 80 ILE A O 1
ATOM 605 N N . PRO A 1 81 ? -4.313 1.444 7.491 1.00 96.94 81 PRO A N 1
ATOM 606 C CA . PRO A 1 81 ? -3.953 2.166 6.280 1.00 96.94 81 PRO A CA 1
ATOM 607 C C . PRO A 1 81 ? -4.569 1.498 5.050 1.00 96.94 81 PRO A C 1
ATOM 609 O O . PRO A 1 81 ? -4.334 0.320 4.802 1.00 96.94 81 PRO A O 1
ATOM 612 N N . GLU A 1 82 ? -5.353 2.254 4.287 1.00 93.38 82 GLU A N 1
ATOM 613 C CA . GLU A 1 82 ? -6.014 1.785 3.063 1.00 93.38 82 GLU A CA 1
ATOM 614 C C . GLU A 1 82 ? -5.239 2.176 1.800 1.00 93.38 82 GLU A C 1
ATOM 616 O O . GLU A 1 82 ? -5.320 1.489 0.788 1.00 93.38 82 GLU A O 1
ATOM 621 N N . ILE A 1 83 ? -4.434 3.241 1.870 1.00 89.81 83 ILE A N 1
ATOM 622 C CA . ILE A 1 83 ? -3.657 3.754 0.738 1.00 89.81 83 ILE A CA 1
ATOM 623 C C . ILE A 1 83 ? -2.168 3.852 1.056 1.00 89.81 83 ILE A C 1
ATOM 625 O O . ILE A 1 83 ? -1.761 4.039 2.202 1.00 89.81 83 ILE A O 1
ATOM 629 N N . GLU A 1 84 ? -1.336 3.872 0.015 1.00 84.88 84 GLU A N 1
ATOM 630 C CA . GLU A 1 84 ? 0.114 4.045 0.156 1.00 84.88 84 GLU A CA 1
ATOM 631 C C . GLU A 1 84 ? 0.515 5.518 0.369 1.00 84.88 84 GLU A C 1
ATOM 633 O O . GLU A 1 84 ? 1.690 5.861 0.376 1.00 84.88 84 GLU A O 1
ATOM 638 N N . ALA A 1 85 ? -0.429 6.460 0.428 1.00 86.31 85 ALA A N 1
ATOM 639 C CA . ALA A 1 85 ? -0.133 7.885 0.620 1.00 86.31 85 ALA A CA 1
ATOM 640 C C . ALA A 1 85 ? -0.246 8.280 2.102 1.00 86.31 85 ALA A C 1
ATOM 642 O O . ALA A 1 85 ? -0.971 9.209 2.457 1.00 86.31 85 ALA A O 1
ATOM 643 N N . VAL A 1 86 ? 0.472 7.549 2.956 1.00 92.25 86 VAL A N 1
ATOM 644 C CA . VAL A 1 86 ? 0.507 7.717 4.414 1.00 92.25 86 VAL A CA 1
ATOM 645 C C . VAL A 1 86 ? 1.953 7.794 4.902 1.00 92.25 86 VAL A C 1
ATOM 647 O O . VAL A 1 86 ? 2.850 7.177 4.326 1.00 92.25 86 VAL A O 1
ATOM 650 N N . ASN A 1 87 ? 2.204 8.558 5.964 1.00 94.25 87 ASN A N 1
ATOM 651 C CA . ASN A 1 87 ? 3.532 8.647 6.558 1.00 94.25 87 ASN A CA 1
ATOM 652 C C . ASN A 1 87 ? 3.911 7.338 7.284 1.00 94.25 87 ASN A C 1
ATOM 654 O O . ASN A 1 87 ? 3.499 7.098 8.418 1.00 94.25 87 ASN A O 1
ATOM 658 N N . THR A 1 88 ? 4.724 6.491 6.648 1.00 93.62 88 THR A N 1
ATOM 659 C CA . THR A 1 88 ? 5.129 5.184 7.199 1.00 93.62 88 THR A CA 1
ATOM 660 C C . THR A 1 88 ? 6.000 5.287 8.449 1.00 93.62 88 THR A C 1
ATOM 662 O O . THR A 1 88 ? 5.982 4.381 9.278 1.00 93.62 88 THR A O 1
ATOM 665 N N . GLU A 1 89 ? 6.759 6.374 8.615 1.00 94.81 89 GLU A N 1
ATOM 666 C CA . GLU A 1 89 ? 7.545 6.590 9.836 1.00 94.81 89 GLU A CA 1
ATOM 667 C C . GLU A 1 89 ? 6.640 6.875 11.034 1.00 94.81 89 GLU A C 1
ATOM 669 O O . GLU A 1 89 ? 6.892 6.378 12.129 1.00 94.81 89 GLU A O 1
ATOM 674 N N . ALA A 1 90 ? 5.561 7.633 10.818 1.00 97.38 90 ALA A N 1
ATOM 675 C CA . ALA A 1 90 ? 4.541 7.870 11.832 1.00 97.38 90 ALA A CA 1
ATOM 676 C C . ALA A 1 90 ? 3.877 6.554 12.260 1.00 97.38 90 ALA A C 1
ATOM 678 O O . ALA A 1 90 ? 3.723 6.310 13.453 1.00 97.38 90 ALA A O 1
ATOM 679 N N . LEU A 1 91 ? 3.563 5.666 11.305 1.00 97.94 91 LEU A N 1
ATOM 680 C CA . LEU A 1 91 ? 3.046 4.326 11.613 1.00 97.94 91 LEU A CA 1
ATOM 681 C C . LEU A 1 91 ? 4.033 3.512 12.459 1.00 97.94 91 LEU A C 1
ATOM 683 O O . LEU A 1 91 ? 3.619 2.896 13.435 1.00 97.94 91 LEU A O 1
ATOM 687 N N . GLY A 1 92 ? 5.329 3.554 12.130 1.00 97.88 92 GLY A N 1
ATOM 688 C CA . GLY A 1 92 ? 6.374 2.894 12.919 1.00 97.88 92 GLY A CA 1
ATOM 689 C C . GLY A 1 92 ? 6.445 3.415 14.357 1.00 97.88 92 GLY A C 1
ATOM 690 O O . GLY A 1 92 ? 6.410 2.628 15.297 1.00 97.88 92 GLY A O 1
ATOM 691 N N . ARG A 1 93 ? 6.443 4.741 14.546 1.00 98.44 93 ARG A N 1
ATOM 692 C CA . ARG A 1 93 ? 6.440 5.353 15.888 1.00 98.44 93 ARG A CA 1
ATOM 693 C C . ARG A 1 93 ? 5.170 5.043 16.680 1.00 98.44 93 ARG A C 1
ATOM 695 O O . ARG A 1 93 ? 5.230 4.875 17.894 1.00 98.44 93 ARG A O 1
ATOM 702 N N . LEU A 1 94 ? 4.014 4.976 16.021 1.00 98.50 94 LEU A N 1
ATOM 703 C CA . LEU A 1 94 ? 2.759 4.574 16.660 1.00 98.50 94 LEU A CA 1
ATOM 704 C C . LEU A 1 94 ? 2.798 3.104 17.094 1.00 98.50 94 LEU A C 1
ATOM 706 O O . LEU A 1 94 ? 2.365 2.787 18.201 1.00 98.50 94 LEU A O 1
ATOM 710 N N . GLU A 1 95 ? 3.363 2.223 16.271 1.00 98.06 95 GLU A N 1
ATOM 711 C CA . GLU A 1 95 ? 3.564 0.815 16.621 1.00 98.06 95 GLU A CA 1
ATOM 712 C C . GLU A 1 95 ? 4.510 0.663 17.826 1.00 98.06 95 GLU A C 1
ATOM 714 O O . GLU A 1 95 ? 4.194 -0.061 18.768 1.00 98.06 95 GLU A O 1
ATOM 719 N N . GLU A 1 96 ? 5.604 1.434 17.878 1.00 98.06 96 GLU A N 1
ATOM 720 C CA . GLU A 1 96 ? 6.509 1.511 19.039 1.00 98.06 96 GLU A CA 1
ATOM 721 C C . GLU A 1 96 ? 5.814 2.025 20.314 1.00 98.06 96 GLU A C 1
ATOM 723 O O . GLU A 1 96 ? 6.140 1.592 21.421 1.00 98.06 96 GLU A O 1
ATOM 728 N N . LYS A 1 97 ? 4.825 2.919 20.171 1.00 97.88 97 LYS A N 1
ATOM 729 C CA . LYS A 1 97 ? 3.970 3.410 21.268 1.00 97.88 97 LYS A CA 1
ATOM 730 C C . LYS A 1 97 ? 2.900 2.393 21.706 1.00 97.88 97 LYS A C 1
ATOM 732 O O . LYS A 1 97 ? 2.205 2.645 22.688 1.00 97.88 97 LYS A O 1
ATOM 737 N N . GLY A 1 98 ? 2.768 1.257 21.017 1.00 98.00 98 GLY A N 1
ATOM 738 C CA . GLY A 1 98 ? 1.832 0.180 21.354 1.00 98.00 98 GLY A CA 1
ATOM 739 C C . GLY A 1 98 ? 0.500 0.212 20.600 1.00 98.00 98 GLY A C 1
ATOM 740 O O . GLY A 1 98 ? -0.387 -0.579 20.923 1.00 98.00 98 GLY A O 1
ATOM 741 N N . TYR A 1 99 ? 0.338 1.083 19.599 1.00 98.44 99 TYR A N 1
ATOM 742 C CA . TYR A 1 99 ? -0.828 1.032 18.715 1.00 98.44 99 TYR A CA 1
ATOM 743 C C . TYR A 1 99 ? -0.711 -0.135 17.737 1.00 98.44 99 TYR A C 1
ATOM 745 O O . TYR A 1 99 ? 0.352 -0.399 17.178 1.00 98.44 99 TYR A O 1
ATOM 753 N N . HIS A 1 100 ? -1.824 -0.818 17.479 1.00 98.12 100 HIS A N 1
ATOM 754 C CA . HIS A 1 100 ? -1.848 -1.891 16.495 1.00 98.12 100 HIS A CA 1
ATOM 755 C C . HIS A 1 100 ? -2.041 -1.325 15.084 1.00 98.12 100 HIS A C 1
ATOM 757 O O . HIS A 1 100 ? -3.140 -0.902 14.721 1.00 98.12 100 HIS A O 1
ATOM 763 N N . ILE A 1 101 ? -0.975 -1.324 14.284 1.00 98.25 101 ILE A N 1
ATOM 764 C CA . ILE A 1 101 ? -1.050 -1.030 12.850 1.00 98.25 101 ILE A CA 1
ATOM 765 C C . ILE A 1 101 ? -1.417 -2.317 12.113 1.00 98.25 101 ILE A C 1
ATOM 767 O O . ILE A 1 101 ? -0.815 -3.361 12.352 1.00 98.25 101 ILE A O 1
ATOM 771 N N . VAL A 1 102 ? -2.389 -2.256 11.208 1.00 96.69 102 VAL A N 1
ATOM 772 C CA . VAL A 1 102 ? -2.828 -3.421 10.433 1.00 96.69 102 VAL A CA 1
ATOM 773 C C . VAL A 1 102 ? -2.118 -3.454 9.072 1.00 96.69 102 VAL A C 1
ATOM 775 O O . VAL A 1 102 ? -2.181 -2.466 8.344 1.00 96.69 102 VAL A O 1
ATOM 778 N N . PRO A 1 103 ? -1.476 -4.575 8.684 1.00 94.12 103 PRO A N 1
ATOM 779 C CA . PRO A 1 103 ? -1.160 -5.745 9.516 1.00 94.12 103 PRO A CA 1
ATOM 780 C C . PRO A 1 103 ? 0.056 -5.533 10.443 1.00 94.12 103 PRO A C 1
ATOM 782 O O . PRO A 1 103 ? 0.201 -6.266 11.419 1.00 94.12 103 PRO A O 1
ATOM 785 N N . ASN A 1 104 ? 0.950 -4.599 10.099 1.00 95.75 104 ASN A N 1
ATOM 786 C CA . ASN A 1 104 ? 1.996 -3.986 10.936 1.00 95.75 104 ASN A CA 1
ATOM 787 C C . ASN A 1 104 ? 2.691 -2.872 10.131 1.00 95.75 104 ASN A C 1
ATOM 789 O O . ASN A 1 104 ? 2.608 -2.853 8.897 1.00 95.75 104 ASN A O 1
ATOM 793 N N . ALA A 1 105 ? 3.408 -1.965 10.797 1.00 95.88 105 ALA A N 1
ATOM 794 C CA . ALA A 1 105 ? 4.044 -0.824 10.133 1.00 95.88 105 ALA A CA 1
ATOM 795 C C . ALA A 1 105 ? 5.121 -1.247 9.117 1.00 95.88 105 ALA A C 1
ATOM 797 O O . ALA A 1 105 ? 5.236 -0.643 8.046 1.00 95.88 105 ALA A O 1
ATOM 798 N N . ARG A 1 106 ? 5.880 -2.316 9.408 1.00 94.75 106 ARG A N 1
ATOM 799 C CA . ARG A 1 106 ? 6.891 -2.857 8.482 1.00 94.75 106 ARG A CA 1
ATOM 800 C C . ARG A 1 106 ? 6.257 -3.346 7.182 1.00 94.75 106 ARG A C 1
ATOM 802 O O . ARG A 1 106 ? 6.761 -3.017 6.116 1.00 94.75 106 ARG A O 1
ATOM 809 N N . ALA A 1 107 ? 5.169 -4.106 7.261 1.00 93.50 107 ALA A N 1
ATOM 810 C CA . ALA A 1 107 ? 4.472 -4.635 6.094 1.00 93.50 107 ALA A CA 1
ATOM 811 C C . ALA A 1 107 ? 3.949 -3.507 5.200 1.00 93.50 107 ALA A C 1
ATOM 813 O O . ALA A 1 107 ? 4.141 -3.561 3.988 1.00 93.50 107 ALA A O 1
ATOM 814 N N . VAL A 1 108 ? 3.367 -2.463 5.802 1.00 93.62 108 VAL A N 1
ATOM 815 C CA . VAL A 1 108 ? 2.928 -1.269 5.069 1.00 93.62 108 VAL A CA 1
ATOM 816 C C . VAL A 1 108 ? 4.125 -0.616 4.376 1.00 93.62 108 VAL A C 1
ATOM 818 O O . VAL A 1 108 ? 4.104 -0.439 3.163 1.00 93.62 108 VAL A O 1
ATOM 821 N N . LYS A 1 109 ? 5.217 -0.346 5.104 1.00 92.00 109 LYS A N 1
ATOM 822 C CA . LYS A 1 109 ? 6.430 0.256 4.530 1.00 92.00 109 LYS A CA 1
ATOM 823 C C . LYS A 1 109 ? 6.986 -0.553 3.351 1.00 92.00 109 LYS A C 1
ATOM 825 O O . LYS A 1 109 ? 7.254 0.018 2.296 1.00 92.00 109 LYS A O 1
ATOM 830 N N . THR A 1 110 ? 7.134 -1.866 3.519 1.00 92.38 110 THR A N 1
ATOM 831 C CA . THR A 1 110 ? 7.684 -2.745 2.483 1.00 92.38 110 THR A CA 1
ATOM 832 C C . THR A 1 110 ? 6.769 -2.808 1.262 1.00 92.38 110 THR A C 1
ATOM 834 O O . THR A 1 110 ? 7.262 -2.681 0.148 1.00 92.38 110 THR A O 1
ATOM 837 N N . ALA A 1 111 ? 5.450 -2.937 1.436 1.00 89.56 111 ALA A N 1
ATOM 838 C CA . ALA A 1 111 ? 4.505 -3.002 0.316 1.00 89.56 111 ALA A CA 1
ATOM 839 C C . ALA A 1 111 ? 4.484 -1.714 -0.529 1.00 89.56 111 ALA A C 1
ATOM 841 O O . ALA A 1 111 ? 4.256 -1.764 -1.736 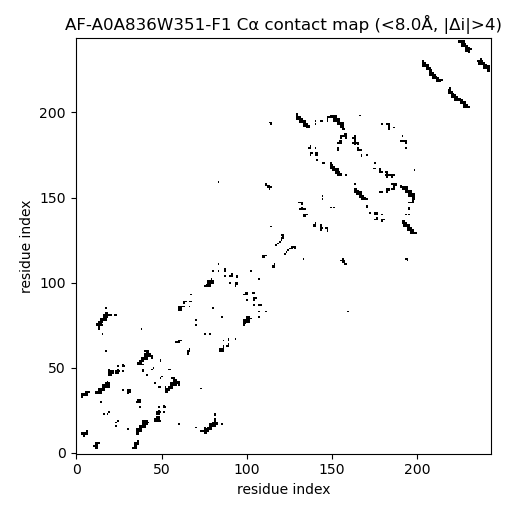1.00 89.56 111 ALA A O 1
ATOM 842 N N . MET A 1 112 ? 4.762 -0.566 0.091 1.00 85.81 112 MET A N 1
ATOM 843 C CA . MET A 1 112 ? 4.806 0.734 -0.582 1.00 85.81 112 MET A CA 1
ATOM 844 C C . MET A 1 112 ? 6.103 0.985 -1.362 1.00 85.81 112 MET A C 1
ATOM 846 O O . MET A 1 112 ? 6.138 1.862 -2.228 1.00 85.81 112 MET A O 1
ATOM 850 N N . ASN A 1 113 ? 7.169 0.244 -1.055 1.00 90.19 113 ASN A N 1
ATOM 851 C CA . ASN A 1 113 ? 8.479 0.405 -1.667 1.00 90.19 113 ASN A CA 1
ATOM 852 C C . ASN A 1 113 ? 8.773 -0.772 -2.604 1.00 90.19 113 ASN A C 1
ATOM 854 O O . ASN A 1 113 ? 9.099 -1.875 -2.163 1.00 90.19 113 ASN A O 1
ATOM 858 N N . ARG A 1 114 ? 8.716 -0.528 -3.920 1.00 91.81 114 ARG A N 1
ATOM 859 C CA . ARG A 1 114 ? 8.923 -1.580 -4.931 1.00 91.81 114 ARG A CA 1
ATOM 860 C C . ARG A 1 114 ? 10.299 -2.235 -4.837 1.00 91.81 114 ARG A C 1
ATOM 862 O O . ARG A 1 114 ? 10.419 -3.421 -5.129 1.00 91.81 114 ARG A O 1
ATOM 869 N N . ILE A 1 115 ? 11.324 -1.484 -4.435 1.00 93.56 115 ILE A N 1
ATOM 870 C CA . ILE A 1 115 ? 12.695 -1.987 -4.301 1.00 93.56 115 ILE A CA 1
ATOM 871 C C . ILE A 1 115 ? 12.799 -2.904 -3.082 1.00 93.56 115 ILE A C 1
ATOM 873 O O . ILE A 1 115 ? 13.285 -4.027 -3.213 1.00 93.56 115 ILE A O 1
ATOM 877 N N . GLU A 1 116 ? 12.312 -2.461 -1.919 1.00 93.50 116 GLU A N 1
ATOM 878 C CA . GLU A 1 116 ? 12.301 -3.282 -0.700 1.00 93.50 116 GLU A CA 1
ATOM 879 C C . GLU A 1 116 ? 11.468 -4.553 -0.903 1.00 93.50 116 GLU A C 1
ATOM 881 O O . GLU A 1 116 ? 11.949 -5.647 -0.612 1.00 93.50 116 GLU A O 1
ATOM 886 N N . LEU A 1 117 ? 10.264 -4.432 -1.475 1.00 94.81 117 LEU A N 1
ATOM 887 C CA . LEU A 1 117 ? 9.402 -5.577 -1.766 1.00 94.81 117 LEU A CA 1
ATOM 888 C C . LEU A 1 117 ? 10.064 -6.558 -2.737 1.00 94.81 117 LEU A C 1
ATOM 890 O O . LEU A 1 117 ? 10.020 -7.767 -2.510 1.00 94.81 117 LEU A O 1
ATOM 894 N N . ARG A 1 118 ? 10.702 -6.055 -3.805 1.00 96.44 118 ARG A N 1
ATOM 895 C CA . ARG A 1 118 ? 11.379 -6.907 -4.788 1.00 96.44 118 ARG A CA 1
ATOM 896 C C . ARG A 1 118 ? 12.525 -7.688 -4.162 1.00 96.44 118 ARG A C 1
ATOM 898 O O . ARG A 1 118 ? 12.599 -8.895 -4.373 1.00 96.44 118 ARG A O 1
ATOM 905 N N . ARG A 1 119 ? 13.396 -7.018 -3.401 1.00 95.81 119 ARG A N 1
ATOM 906 C CA . ARG A 1 119 ? 14.516 -7.679 -2.714 1.00 95.81 119 ARG A CA 1
ATOM 907 C C . ARG A 1 119 ? 14.010 -8.715 -1.724 1.00 95.81 119 ARG A C 1
ATOM 909 O O . ARG A 1 119 ? 14.482 -9.845 -1.732 1.00 95.81 119 ARG A O 1
ATOM 916 N N . TRP A 1 120 ? 13.003 -8.363 -0.930 1.00 96.19 120 TRP A N 1
ATOM 917 C CA . TRP A 1 120 ? 12.435 -9.286 0.041 1.00 96.19 120 TRP A CA 1
ATOM 918 C C . TRP A 1 120 ? 11.866 -10.545 -0.632 1.00 96.19 120 TRP A C 1
ATOM 920 O O . TRP A 1 120 ? 12.199 -11.662 -0.243 1.00 96.19 120 TRP A O 1
ATOM 930 N N . ALA A 1 121 ? 11.075 -10.385 -1.696 1.00 97.00 121 ALA A N 1
ATOM 931 C CA . ALA A 1 121 ? 10.492 -11.512 -2.418 1.00 97.00 121 ALA A CA 1
ATOM 932 C C . ALA A 1 121 ? 11.544 -12.381 -3.132 1.00 97.00 121 ALA A C 1
ATOM 934 O O . ALA A 1 121 ? 11.515 -13.603 -3.006 1.00 97.00 121 ALA A O 1
ATOM 935 N N . ALA A 1 122 ? 12.465 -11.770 -3.879 1.00 97.25 122 ALA A N 1
ATOM 936 C CA . ALA A 1 122 ? 13.394 -12.501 -4.739 1.00 97.25 122 ALA A CA 1
ATOM 937 C C . ALA A 1 122 ? 14.651 -12.993 -4.004 1.00 97.25 122 ALA A C 1
ATOM 939 O O . ALA A 1 122 ? 15.096 -14.113 -4.234 1.00 97.25 122 ALA A O 1
ATOM 940 N N . GLU A 1 123 ? 15.233 -12.165 -3.135 1.00 96.50 123 GLU A N 1
ATOM 941 C CA . GLU A 1 123 ? 16.544 -12.416 -2.520 1.00 96.50 123 GLU A CA 1
ATOM 942 C C . GLU A 1 123 ? 16.407 -13.096 -1.157 1.00 96.50 123 GLU A C 1
ATOM 944 O O . GLU A 1 123 ? 17.147 -14.034 -0.868 1.00 96.50 123 GLU A O 1
ATOM 949 N N . GLU A 1 124 ? 15.454 -12.660 -0.326 1.00 96.06 124 GLU A N 1
ATOM 950 C CA . GLU A 1 124 ? 15.259 -13.248 1.007 1.00 96.06 124 GLU A CA 1
ATOM 951 C C . GLU A 1 124 ? 14.347 -14.481 0.975 1.00 96.06 124 GLU A C 1
ATOM 953 O O . GLU A 1 124 ? 14.670 -15.499 1.586 1.00 96.06 124 GLU A O 1
ATOM 958 N N . LEU A 1 125 ? 13.210 -14.407 0.274 1.00 97.06 125 LEU A N 1
ATOM 959 C CA . LEU A 1 125 ? 12.246 -15.513 0.201 1.00 97.06 125 LEU A CA 1
ATOM 960 C C . LEU A 1 125 ? 12.519 -16.493 -0.950 1.00 97.06 125 LEU A C 1
ATOM 962 O O . LEU A 1 125 ? 11.984 -17.601 -0.937 1.00 97.06 125 LEU A O 1
ATOM 966 N N . GLY A 1 126 ? 13.328 -16.105 -1.941 1.00 97.25 126 GLY A N 1
ATOM 967 C CA . GLY A 1 126 ? 13.629 -16.945 -3.103 1.00 97.25 126 GLY A CA 1
ATOM 968 C C . GLY A 1 126 ? 12.423 -17.203 -4.014 1.00 97.25 126 GLY A C 1
ATOM 969 O O . GLY A 1 126 ? 12.385 -18.223 -4.703 1.00 97.25 126 GLY A O 1
ATOM 970 N N . LEU A 1 127 ? 11.417 -16.321 -4.001 1.00 97.38 127 LEU A N 1
ATOM 971 C CA . LEU A 1 127 ? 10.241 -16.447 -4.859 1.00 97.38 127 LEU A CA 1
ATOM 972 C C . LEU A 1 127 ? 10.601 -16.140 -6.321 1.00 97.38 127 LEU A C 1
ATOM 974 O O . LEU A 1 127 ? 11.415 -15.248 -6.585 1.00 97.38 127 LEU A O 1
ATOM 978 N N . PRO A 1 128 ? 9.975 -16.830 -7.290 1.00 96.06 128 PRO A N 1
ATOM 979 C CA . PRO A 1 128 ? 10.174 -16.522 -8.697 1.00 96.06 128 PRO A CA 1
ATOM 980 C C . PRO A 1 128 ? 9.666 -15.108 -8.998 1.00 96.06 128 PRO A C 1
ATOM 982 O O . PRO A 1 128 ? 8.510 -14.775 -8.743 1.00 96.06 128 PRO A O 1
ATOM 985 N N . THR A 1 129 ? 10.540 -14.272 -9.557 1.00 96.31 129 THR A N 1
ATOM 986 C CA . THR A 1 129 ? 10.212 -12.919 -10.021 1.00 96.31 129 THR A CA 1
ATOM 987 C C . THR A 1 129 ? 10.849 -12.670 -11.388 1.00 96.31 129 THR A C 1
ATOM 989 O O . THR A 1 129 ? 11.782 -13.369 -11.787 1.00 96.31 129 THR A O 1
ATOM 992 N N . THR A 1 130 ? 10.349 -11.672 -12.117 1.00 95.69 130 THR A N 1
ATOM 993 C CA . THR A 1 130 ? 10.967 -11.174 -13.360 1.00 95.69 130 THR A CA 1
ATOM 994 C C . THR A 1 130 ? 12.409 -10.738 -13.115 1.00 95.69 130 THR A C 1
ATOM 996 O O . THR A 1 130 ? 12.677 -10.172 -12.048 1.00 95.69 130 THR A O 1
ATOM 999 N N . ARG A 1 131 ? 13.304 -10.859 -14.109 1.00 97.06 131 ARG A N 1
ATOM 1000 C CA . ARG A 1 131 ? 14.641 -10.244 -14.006 1.00 97.06 131 ARG A CA 1
ATOM 1001 C C . ARG A 1 131 ? 14.511 -8.757 -13.672 1.00 97.06 131 ARG A C 1
ATOM 1003 O O . ARG A 1 131 ? 13.612 -8.082 -14.176 1.00 97.06 131 ARG A O 1
ATOM 1010 N N . TYR A 1 132 ? 15.398 -8.252 -12.816 1.00 98.06 132 TYR A N 1
ATOM 1011 C CA . TYR A 1 132 ? 15.373 -6.850 -12.418 1.00 98.06 132 TYR A CA 1
ATOM 1012 C C . TYR A 1 132 ? 16.751 -6.258 -12.146 1.00 98.06 132 TYR A C 1
ATOM 1014 O O . TYR A 1 132 ? 17.724 -6.960 -11.857 1.00 98.06 132 TYR A O 1
ATOM 1022 N N . ALA A 1 133 ? 16.802 -4.935 -12.216 1.00 98.00 133 ALA A N 1
ATOM 1023 C CA . ALA A 1 133 ? 17.914 -4.106 -11.789 1.00 98.00 133 ALA A CA 1
ATOM 1024 C C . ALA A 1 133 ? 17.379 -2.781 -11.220 1.00 98.00 133 ALA A C 1
ATOM 1026 O O . ALA A 1 133 ? 16.209 -2.444 -11.395 1.00 98.00 133 ALA A O 1
ATOM 1027 N N . PHE A 1 134 ? 18.227 -2.043 -10.512 1.00 97.62 134 PHE A N 1
ATOM 1028 C CA . PHE A 1 134 ? 17.886 -0.744 -9.931 1.00 97.62 134 PHE A CA 1
ATOM 1029 C C . PHE A 1 134 ? 18.759 0.337 -10.554 1.00 97.62 134 PHE A C 1
ATOM 1031 O O . PHE A 1 134 ? 19.882 0.044 -10.962 1.00 97.62 134 PHE A O 1
ATOM 1038 N N . ALA A 1 135 ? 18.246 1.562 -10.591 1.00 97.56 135 ALA A N 1
ATOM 1039 C CA . ALA A 1 135 ? 18.977 2.725 -11.071 1.00 97.56 135 ALA A CA 1
ATOM 1040 C C . ALA A 1 135 ? 18.531 3.997 -10.344 1.00 97.56 135 ALA A C 1
ATOM 1042 O O . ALA A 1 135 ? 17.368 4.119 -9.954 1.00 97.56 135 ALA A O 1
ATOM 1043 N N . GLU A 1 136 ? 19.439 4.954 -10.195 1.00 97.12 136 GLU A N 1
ATOM 1044 C CA . GLU A 1 136 ? 19.185 6.289 -9.644 1.00 97.12 136 GLU A CA 1
ATOM 1045 C C . GLU A 1 136 ? 19.618 7.420 -10.600 1.00 97.12 136 GLU A C 1
ATOM 1047 O O . GLU A 1 136 ? 19.362 8.598 -10.337 1.00 97.12 136 GLU A O 1
ATOM 1052 N N . THR A 1 137 ? 20.211 7.073 -11.747 1.00 97.50 137 THR A N 1
ATOM 1053 C CA . THR A 1 137 ? 20.608 7.999 -12.821 1.00 97.50 137 THR A CA 1
ATOM 1054 C C . THR A 1 137 ? 20.188 7.474 -14.204 1.00 97.50 137 THR A C 1
ATOM 1056 O O . THR A 1 137 ? 19.936 6.274 -14.348 1.00 97.50 137 THR A O 1
ATOM 1059 N N . PRO A 1 138 ? 20.118 8.333 -15.243 1.00 97.12 138 PRO A N 1
ATOM 1060 C CA . PRO A 1 138 ? 19.884 7.886 -16.619 1.00 97.12 138 PRO A CA 1
ATOM 1061 C C . PRO A 1 138 ? 20.910 6.855 -17.110 1.00 97.12 138 PRO A C 1
ATOM 1063 O O . PRO A 1 138 ? 20.553 5.897 -17.796 1.00 97.12 138 PRO A O 1
ATOM 1066 N N . GLU A 1 139 ? 22.180 7.022 -16.739 1.00 97.75 139 GLU A N 1
ATOM 1067 C CA . GLU A 1 139 ? 23.262 6.109 -17.105 1.00 97.75 139 GLU A CA 1
ATOM 1068 C C . GLU A 1 139 ? 23.067 4.732 -16.468 1.00 97.75 139 GLU A C 1
ATOM 1070 O O . GLU A 1 139 ? 23.111 3.719 -17.168 1.00 97.75 139 GLU A O 1
ATOM 1075 N N . GLU A 1 140 ? 22.770 4.693 -15.166 1.00 98.31 140 GLU A N 1
ATOM 1076 C CA . GLU A 1 140 ? 22.452 3.449 -14.462 1.00 98.31 140 GLU A CA 1
ATOM 1077 C C . GLU A 1 140 ? 21.177 2.806 -15.011 1.00 98.31 140 GLU A C 1
ATOM 1079 O O . GLU A 1 140 ? 21.095 1.583 -15.097 1.00 98.31 140 GLU A O 1
ATOM 1084 N N . ALA A 1 141 ? 20.182 3.602 -15.419 1.00 98.00 141 ALA A N 1
ATOM 1085 C CA . ALA A 1 141 ? 18.948 3.088 -16.008 1.00 98.00 141 ALA A CA 1
ATOM 1086 C C . ALA A 1 141 ? 19.228 2.381 -17.339 1.00 98.00 141 ALA A C 1
ATOM 1088 O O . ALA A 1 141 ? 18.674 1.311 -17.591 1.00 98.00 141 ALA A O 1
ATOM 1089 N N . TYR A 1 142 ? 20.128 2.928 -18.160 1.00 98.19 142 TYR A N 1
ATOM 1090 C CA . TYR A 1 142 ? 20.582 2.278 -19.387 1.00 98.19 142 TYR A CA 1
ATOM 1091 C C . TYR A 1 142 ? 21.309 0.959 -19.099 1.00 98.19 142 TYR A C 1
ATOM 1093 O O . TYR A 1 142 ? 20.962 -0.069 -19.677 1.00 98.19 142 TYR A O 1
ATOM 1101 N N . GLU A 1 143 ? 22.259 0.950 -18.161 1.00 98.31 143 GLU A N 1
ATOM 1102 C CA . GLU A 1 143 ? 22.967 -0.275 -17.754 1.00 98.31 143 GLU A CA 1
ATOM 1103 C C . GLU A 1 143 ? 22.019 -1.336 -17.173 1.00 98.31 143 GLU A C 1
ATOM 1105 O O . GLU A 1 143 ? 22.144 -2.530 -17.460 1.00 98.31 143 GLU A O 1
ATOM 1110 N N . ALA A 1 144 ? 21.031 -0.905 -16.388 1.00 98.25 144 ALA A N 1
ATOM 1111 C CA . ALA A 1 144 ? 19.984 -1.756 -15.847 1.00 98.25 144 ALA A CA 1
ATOM 1112 C C . ALA A 1 144 ? 19.123 -2.374 -16.960 1.00 98.25 144 ALA A C 1
ATOM 1114 O O . ALA A 1 144 ? 18.842 -3.573 -16.905 1.00 98.25 144 ALA A O 1
ATOM 1115 N N . CYS A 1 145 ? 18.751 -1.603 -17.989 1.00 98.19 145 CYS A N 1
ATOM 1116 C CA . CYS A 1 145 ? 18.021 -2.116 -19.151 1.00 98.19 145 CYS A CA 1
ATOM 1117 C C . CYS A 1 145 ? 18.850 -3.134 -19.946 1.00 98.19 145 CYS A C 1
ATOM 1119 O O . CYS A 1 145 ? 18.330 -4.195 -20.281 1.00 98.19 145 CYS A O 1
ATOM 1121 N N . GLU A 1 146 ? 20.142 -2.879 -20.173 1.00 98.00 146 GLU A N 1
ATOM 1122 C CA . GLU A 1 146 ? 21.047 -3.837 -20.831 1.00 98.00 146 GLU A CA 1
ATOM 1123 C C . GLU A 1 146 ? 21.162 -5.151 -20.043 1.00 98.00 146 GLU A C 1
ATOM 1125 O O . GLU A 1 146 ? 21.132 -6.237 -20.620 1.00 98.00 146 GLU A O 1
ATOM 1130 N N . LYS A 1 147 ? 21.247 -5.068 -18.709 1.00 97.69 147 LYS A N 1
ATOM 1131 C CA . LYS A 1 147 ? 21.325 -6.243 -17.831 1.00 97.69 147 LYS A CA 1
ATOM 1132 C C . LYS A 1 147 ? 20.027 -7.056 -17.815 1.00 97.69 147 LYS A C 1
ATOM 1134 O O . LYS A 1 147 ? 20.073 -8.283 -17.733 1.00 97.69 147 LYS A O 1
ATOM 1139 N N . VAL A 1 148 ? 18.876 -6.386 -17.826 1.00 98.00 148 VAL A N 1
ATOM 1140 C CA . VAL A 1 148 ? 17.552 -7.026 -17.775 1.00 98.00 148 VAL A CA 1
ATOM 1141 C C . VAL A 1 148 ? 17.142 -7.587 -19.143 1.00 98.00 148 VAL A C 1
ATOM 1143 O O . VAL A 1 148 ? 16.540 -8.666 -19.197 1.00 98.00 148 VAL A O 1
ATOM 1146 N N . GLY A 1 149 ? 17.518 -6.907 -20.228 1.00 97.38 149 GLY A N 1
ATOM 1147 C CA . GLY A 1 149 ? 17.098 -7.185 -21.601 1.00 97.38 149 GLY A CA 1
ATOM 1148 C C . GLY A 1 149 ? 15.826 -6.427 -21.996 1.00 97.38 149 GLY A C 1
ATOM 1149 O O . GLY A 1 149 ? 15.050 -6.012 -21.138 1.00 97.38 149 GLY A O 1
ATOM 1150 N N . TYR A 1 150 ? 15.609 -6.263 -23.305 1.00 96.50 150 TYR A N 1
ATOM 1151 C CA . TYR A 1 150 ? 14.441 -5.579 -23.873 1.00 96.50 150 TYR A CA 1
ATOM 1152 C C . TYR A 1 150 ? 13.419 -6.581 -24.450 1.00 96.50 150 TYR A C 1
ATOM 1154 O O . TYR A 1 150 ? 13.835 -7.601 -25.004 1.00 96.50 150 TYR A O 1
ATOM 1162 N N . PRO A 1 151 ? 12.104 -6.282 -24.398 1.00 96.31 151 PRO A N 1
ATOM 1163 C CA . PRO A 1 151 ? 11.513 -5.112 -23.750 1.00 96.31 151 PRO A CA 1
ATOM 1164 C C . PRO A 1 151 ? 11.610 -5.164 -22.215 1.00 96.31 151 PRO A C 1
ATOM 1166 O O . PRO A 1 151 ? 11.561 -6.230 -21.604 1.00 96.31 151 PRO A O 1
ATOM 1169 N N . CYS A 1 152 ? 11.703 -3.993 -21.587 1.00 97.19 152 CYS A N 1
ATOM 1170 C CA . CYS A 1 152 ? 11.689 -3.831 -20.133 1.00 97.19 152 CYS A CA 1
ATOM 1171 C C . CYS A 1 152 ? 10.758 -2.691 -19.702 1.00 97.19 152 CYS A C 1
ATOM 1173 O O . CYS A 1 152 ? 10.280 -1.898 -20.517 1.00 97.19 152 CYS A O 1
ATOM 1175 N N . LEU A 1 153 ? 10.467 -2.635 -18.405 1.00 96.19 153 LEU A N 1
ATOM 1176 C CA . LEU A 1 153 ? 9.677 -1.593 -17.761 1.00 96.19 153 LEU A CA 1
ATOM 1177 C C . LEU A 1 153 ? 10.545 -0.832 -16.768 1.00 96.19 153 LEU A C 1
ATOM 1179 O O . LEU A 1 153 ? 11.094 -1.442 -15.854 1.00 96.19 153 LEU A O 1
ATOM 1183 N N . ILE A 1 154 ? 10.592 0.490 -16.894 1.00 96.94 154 ILE A N 1
ATOM 1184 C CA . ILE A 1 154 ? 11.131 1.385 -15.868 1.00 96.94 154 ILE A CA 1
ATOM 1185 C C . ILE A 1 154 ? 9.966 1.840 -14.991 1.00 96.94 154 ILE A C 1
ATOM 1187 O O . ILE A 1 154 ? 8.954 2.316 -15.508 1.00 96.94 154 ILE A O 1
ATOM 1191 N N . LYS A 1 155 ? 10.083 1.657 -13.674 1.00 95.31 155 LYS A N 1
ATOM 1192 C CA . LYS A 1 155 ? 9.049 2.025 -12.698 1.00 95.31 155 LYS A CA 1
ATOM 1193 C C . LYS A 1 155 ? 9.691 2.775 -11.529 1.00 95.31 155 LYS A C 1
ATOM 1195 O O . LYS A 1 155 ? 10.726 2.321 -11.034 1.00 95.31 155 LYS A O 1
ATOM 1200 N N . PRO A 1 156 ? 9.100 3.868 -11.026 1.00 93.81 156 PRO A N 1
ATOM 1201 C CA . PRO A 1 156 ? 9.636 4.556 -9.859 1.00 93.81 156 PRO A CA 1
ATOM 1202 C C . PRO A 1 156 ? 9.495 3.685 -8.607 1.00 93.81 15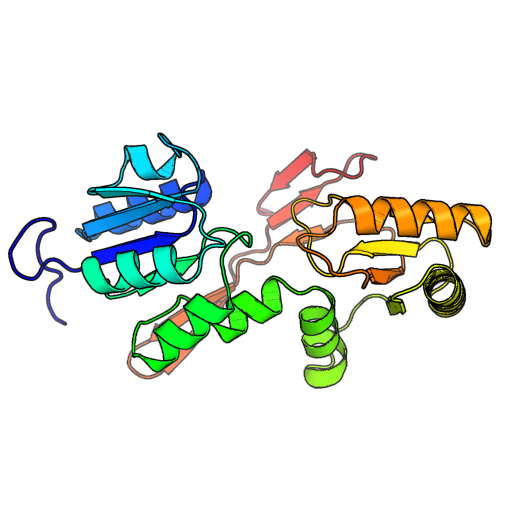6 PRO A C 1
ATOM 1204 O O . PRO A 1 156 ? 8.559 2.894 -8.483 1.00 93.81 156 PRO A O 1
ATOM 1207 N N . GLU A 1 157 ? 10.415 3.857 -7.658 1.00 90.62 157 GLU A N 1
ATOM 1208 C CA . GLU A 1 157 ? 10.430 3.125 -6.385 1.00 90.62 157 GLU A CA 1
ATOM 1209 C C . GLU A 1 157 ? 9.091 3.205 -5.633 1.00 90.62 157 GLU A C 1
ATOM 1211 O O . GLU A 1 157 ? 8.637 2.211 -5.064 1.00 90.62 157 GLU A O 1
ATOM 1216 N N . MET A 1 158 ? 8.460 4.382 -5.652 1.00 85.44 158 MET A N 1
ATOM 1217 C CA . MET A 1 158 ? 7.186 4.661 -4.993 1.00 85.44 158 MET A CA 1
ATOM 1218 C C . MET A 1 158 ? 6.219 5.326 -5.979 1.00 85.44 158 MET A C 1
ATOM 1220 O O . MET A 1 158 ? 6.343 6.515 -6.278 1.00 85.44 158 MET A O 1
ATOM 1224 N N . SER A 1 159 ? 5.225 4.575 -6.451 1.00 81.94 159 SER A N 1
ATOM 1225 C CA . SER A 1 159 ? 4.078 5.087 -7.215 1.00 81.94 159 SER A CA 1
ATOM 1226 C C . SER A 1 159 ? 2.858 4.184 -7.061 1.00 81.94 159 SER A C 1
ATOM 1228 O O . SER A 1 159 ? 2.987 3.008 -6.717 1.00 81.94 159 SER A O 1
ATOM 1230 N N . SER A 1 160 ? 1.673 4.720 -7.360 1.00 71.06 160 SER A N 1
ATOM 1231 C CA . SER A 1 160 ? 0.403 3.984 -7.334 1.00 71.06 160 SER A CA 1
ATOM 1232 C C . SER A 1 160 ? -0.233 3.872 -8.715 1.00 71.06 160 SER A C 1
ATOM 1234 O O . SER A 1 160 ? -0.028 4.722 -9.586 1.00 71.06 160 SER A O 1
ATOM 1236 N N . SER A 1 161 ? -1.067 2.845 -8.888 1.00 71.19 161 SER A N 1
ATOM 1237 C CA . SER A 1 161 ? -1.961 2.691 -10.048 1.00 71.19 161 SER A CA 1
ATOM 1238 C C . SER A 1 161 ? -1.245 2.732 -11.408 1.00 71.19 161 SER A C 1
ATOM 1240 O O . SER A 1 161 ? -1.789 3.234 -12.383 1.00 71.19 161 SER A O 1
ATOM 1242 N N . GLY A 1 162 ? 0.001 2.253 -11.471 1.00 72.12 162 GLY A N 1
ATOM 1243 C CA . GLY A 1 162 ? 0.781 2.186 -12.712 1.00 72.12 162 GLY A CA 1
ATOM 1244 C C . GLY A 1 162 ? 1.366 3.512 -13.212 1.00 72.12 162 GLY A C 1
ATOM 1245 O O . GLY A 1 162 ? 2.012 3.518 -14.256 1.00 72.12 162 GLY A O 1
ATOM 1246 N N . HIS A 1 163 ? 1.190 4.622 -12.489 1.00 80.56 163 HIS A N 1
ATOM 1247 C CA . HIS A 1 163 ? 1.781 5.902 -12.882 1.00 80.56 163 HIS A CA 1
ATOM 1248 C C . HIS A 1 163 ? 3.313 5.820 -12.880 1.00 80.56 163 HIS A C 1
ATOM 1250 O O . HIS A 1 163 ? 3.921 5.264 -11.957 1.00 80.56 163 HIS A O 1
ATOM 1256 N N . GLY A 1 164 ? 3.930 6.378 -13.924 1.00 85.81 164 GLY A N 1
ATOM 1257 C CA . GLY A 1 164 ? 5.379 6.353 -14.122 1.00 85.81 164 GLY A CA 1
ATOM 1258 C C . GLY A 1 164 ? 5.937 5.020 -14.620 1.00 85.81 164 GLY A C 1
ATOM 1259 O O . GLY A 1 164 ? 7.149 4.860 -14.646 1.00 85.81 164 GLY A O 1
ATOM 1260 N N . HIS A 1 165 ? 5.097 4.050 -14.992 1.00 92.69 165 HIS A N 1
ATOM 1261 C CA . HIS A 1 165 ? 5.577 2.824 -15.626 1.00 92.69 165 HIS A CA 1
ATOM 1262 C C . HIS A 1 165 ? 5.806 3.085 -17.115 1.00 92.69 165 HIS A C 1
ATOM 1264 O O . HIS A 1 165 ? 4.847 3.273 -17.860 1.00 92.69 165 HIS A O 1
ATOM 1270 N N . VAL A 1 166 ? 7.061 3.057 -17.559 1.00 94.81 166 VAL A N 1
ATOM 1271 C CA . VAL A 1 166 ? 7.417 3.322 -18.957 1.00 94.81 166 VAL A CA 1
ATOM 1272 C C . VAL A 1 166 ? 8.034 2.076 -19.580 1.00 94.81 166 VAL A C 1
ATOM 1274 O O . VAL A 1 166 ? 8.996 1.518 -19.051 1.00 94.81 166 VAL A O 1
ATOM 1277 N N . LYS A 1 167 ? 7.473 1.620 -20.706 1.00 95.31 167 LYS A N 1
ATOM 1278 C CA . LYS A 1 167 ? 7.996 0.483 -21.475 1.00 95.31 167 LYS A CA 1
ATOM 1279 C C . LYS A 1 167 ? 9.093 0.955 -22.421 1.00 95.31 167 LYS A C 1
ATOM 1281 O O . LYS A 1 167 ? 8.865 1.855 -23.224 1.00 95.31 167 LYS A O 1
ATOM 1286 N N . VAL A 1 168 ? 10.246 0.300 -22.364 1.00 96.56 168 VAL A N 1
ATOM 1287 C CA . VAL A 1 168 ? 11.351 0.504 -23.302 1.00 96.56 168 VAL A CA 1
ATOM 1288 C C . VAL A 1 168 ? 11.503 -0.757 -24.141 1.00 96.56 168 VAL A C 1
ATOM 1290 O O . VAL A 1 168 ? 11.639 -1.858 -23.610 1.00 96.56 168 VAL A O 1
ATOM 1293 N N . THR A 1 169 ? 11.422 -0.612 -25.461 1.00 95.56 169 THR A N 1
ATOM 1294 C CA . THR A 1 169 ? 11.369 -1.746 -26.399 1.00 95.56 169 THR A CA 1
ATOM 1295 C C . THR A 1 169 ? 12.691 -2.035 -27.092 1.00 95.56 169 THR A C 1
ATOM 1297 O O . THR A 1 169 ? 12.862 -3.133 -27.611 1.00 95.56 169 THR A O 1
ATOM 1300 N N . GLU A 1 170 ? 13.615 -1.077 -27.112 1.00 93.19 170 GLU A N 1
ATOM 1301 C CA . GLU A 1 170 ? 14.865 -1.166 -27.864 1.00 93.19 170 GLU A CA 1
ATOM 1302 C C . GLU A 1 170 ? 16.031 -0.482 -27.129 1.00 93.19 170 GLU A C 1
ATOM 1304 O O . GLU A 1 170 ? 15.800 0.449 -26.349 1.00 93.19 170 GLU A O 1
ATOM 1309 N N . PRO A 1 171 ? 17.282 -0.913 -27.381 1.00 94.19 171 PRO A N 1
ATOM 1310 C CA . PRO A 1 171 ? 18.477 -0.350 -26.757 1.00 94.19 171 PRO A CA 1
ATOM 1311 C C . PRO A 1 171 ? 18.814 1.036 -27.323 1.00 94.19 171 PRO A C 1
ATOM 1313 O O . PRO A 1 171 ? 19.655 1.187 -28.209 1.00 94.19 171 PRO A O 1
ATOM 1316 N N . SER A 1 172 ? 18.158 2.069 -26.794 1.00 96.50 172 SER A N 1
ATOM 1317 C CA . SER A 1 172 ? 18.397 3.474 -27.141 1.00 96.50 172 SER A CA 1
ATOM 1318 C C . SER A 1 172 ? 18.640 4.305 -25.885 1.00 96.50 172 SER A C 1
ATOM 1320 O O . SER A 1 172 ? 17.772 4.412 -25.020 1.00 96.50 172 SER A O 1
ATOM 1322 N N . ARG A 1 173 ? 19.822 4.931 -25.794 1.00 96.44 173 ARG A N 1
ATOM 1323 C CA . ARG A 1 173 ? 20.191 5.795 -24.657 1.00 96.44 173 ARG A CA 1
ATOM 1324 C C . ARG A 1 173 ? 19.213 6.950 -24.472 1.00 96.44 173 ARG A C 1
ATOM 1326 O O . ARG A 1 173 ? 18.775 7.190 -23.356 1.00 96.44 173 ARG A O 1
ATOM 1333 N N . GLU A 1 174 ? 18.834 7.607 -25.564 1.00 96.81 174 GLU A N 1
ATOM 1334 C CA . GLU A 1 174 ? 17.878 8.719 -25.541 1.00 96.81 174 GLU A CA 1
ATOM 1335 C C . GLU A 1 174 ? 16.486 8.254 -25.088 1.00 96.81 174 GLU A C 1
ATOM 1337 O O . GLU A 1 174 ? 15.842 8.910 -24.268 1.00 96.81 174 GLU A O 1
ATOM 1342 N N . ALA A 1 175 ? 16.029 7.091 -25.571 1.00 96.12 175 ALA A N 1
ATOM 1343 C CA . ALA A 1 175 ? 14.739 6.539 -25.167 1.00 96.12 175 ALA A CA 1
ATOM 1344 C C . ALA A 1 175 ? 14.727 6.148 -23.681 1.00 96.12 175 ALA A C 1
ATOM 1346 O O . ALA A 1 175 ? 13.759 6.445 -22.982 1.00 96.12 175 ALA A O 1
ATOM 1347 N N . VAL A 1 176 ? 15.805 5.526 -23.192 1.00 97.75 176 VAL A N 1
ATOM 1348 C CA . VAL A 1 176 ? 15.954 5.152 -21.779 1.00 97.75 176 VAL A CA 1
ATOM 1349 C C . VAL A 1 176 ? 16.030 6.386 -20.885 1.00 97.75 176 VAL A C 1
ATOM 1351 O O . VAL A 1 176 ? 15.345 6.425 -19.867 1.00 97.75 176 VAL A O 1
ATOM 1354 N N . GLU A 1 177 ? 16.792 7.413 -21.263 1.00 97.75 177 GLU A N 1
ATOM 1355 C CA . GLU A 1 177 ? 16.859 8.671 -20.513 1.00 97.75 177 GLU A CA 1
ATOM 1356 C C . GLU A 1 177 ? 15.478 9.326 -20.413 1.00 97.75 177 GLU A C 1
ATOM 1358 O O . GLU A 1 177 ? 15.032 9.667 -19.316 1.00 97.75 177 GLU A O 1
ATOM 1363 N N . LYS A 1 178 ? 14.754 9.430 -21.533 1.00 96.94 178 LYS A N 1
ATOM 1364 C CA . LYS A 1 178 ? 13.391 9.968 -21.541 1.00 96.94 178 LYS A CA 1
ATOM 1365 C C . LYS A 1 178 ? 12.454 9.150 -20.649 1.00 96.94 178 LYS A C 1
ATOM 1367 O O . LYS A 1 178 ? 11.724 9.732 -19.850 1.00 96.94 178 LYS A O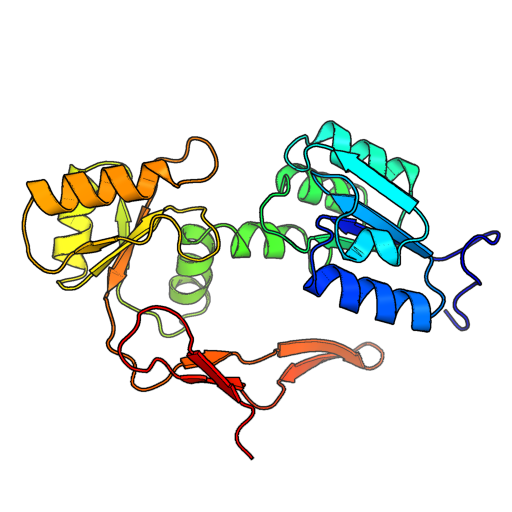 1
ATOM 1372 N N . ALA A 1 179 ? 12.499 7.822 -20.754 1.00 96.50 179 ALA A N 1
ATOM 1373 C CA . ALA A 1 179 ? 11.675 6.917 -19.957 1.00 96.50 179 ALA A CA 1
ATOM 1374 C C . ALA A 1 179 ? 11.994 7.001 -18.458 1.00 96.50 179 ALA A C 1
ATOM 1376 O O . ALA A 1 179 ? 11.086 7.011 -17.628 1.00 96.50 179 ALA A O 1
ATOM 1377 N N . TYR A 1 180 ? 13.273 7.117 -18.106 1.00 97.31 180 TYR A N 1
ATOM 1378 C CA . TYR A 1 180 ? 13.715 7.338 -16.736 1.00 97.31 180 TYR A CA 1
ATOM 1379 C C . TYR A 1 180 ? 13.184 8.672 -16.193 1.00 97.31 180 TYR A C 1
ATOM 1381 O O . TYR A 1 180 ? 12.575 8.691 -15.122 1.00 97.31 180 TYR A O 1
ATOM 1389 N N . MET A 1 181 ? 13.349 9.766 -16.947 1.00 96.12 181 MET A N 1
ATOM 1390 C CA . MET A 1 181 ? 12.884 11.101 -16.556 1.00 96.12 181 MET A CA 1
ATOM 1391 C C . MET A 1 181 ? 11.359 11.162 -16.395 1.00 96.12 181 MET A C 1
ATOM 1393 O O . MET A 1 181 ? 10.860 11.759 -15.440 1.00 96.12 181 MET A O 1
ATOM 1397 N N . GLU A 1 182 ? 10.615 10.507 -17.286 1.00 94.56 182 GLU A N 1
ATOM 1398 C CA . GLU A 1 182 ? 9.162 10.370 -17.185 1.00 94.56 182 GLU A CA 1
ATOM 1399 C C . GLU A 1 182 ? 8.764 9.561 -15.943 1.00 94.56 182 GLU A C 1
ATOM 1401 O O . GLU A 1 182 ? 7.957 10.031 -15.140 1.00 94.56 182 GLU A O 1
ATOM 1406 N N . SER A 1 183 ? 9.395 8.407 -15.713 1.00 93.38 183 SER A N 1
ATOM 1407 C CA . SER A 1 183 ? 9.156 7.561 -14.538 1.00 93.38 183 SER A CA 1
ATOM 1408 C C . SER A 1 183 ? 9.345 8.327 -13.221 1.00 93.38 183 SER A C 1
ATOM 1410 O O . SER A 1 183 ? 8.452 8.324 -12.369 1.00 93.38 183 SER A O 1
ATOM 1412 N N . ILE A 1 184 ? 10.468 9.038 -13.051 1.00 93.69 184 ILE A N 1
ATOM 1413 C CA . ILE A 1 184 ? 10.735 9.788 -11.810 1.00 93.69 184 ILE A CA 1
ATOM 1414 C C . ILE A 1 184 ? 9.846 11.025 -11.648 1.00 93.69 184 ILE A C 1
ATOM 1416 O O . ILE A 1 184 ? 9.605 11.443 -10.519 1.00 93.69 184 ILE A O 1
ATOM 1420 N N . SER A 1 185 ? 9.307 11.595 -12.733 1.00 91.19 185 SER A N 1
ATOM 1421 C CA . SER A 1 185 ? 8.353 12.713 -12.637 1.00 91.19 185 SER A CA 1
ATOM 1422 C C . SER A 1 185 ? 7.038 12.315 -11.950 1.00 91.19 185 SER A C 1
ATOM 1424 O O . SER A 1 185 ? 6.342 13.164 -11.393 1.00 91.19 185 SER A O 1
ATOM 1426 N N . HIS A 1 186 ? 6.736 11.013 -11.936 1.00 86.25 186 HIS A N 1
ATOM 1427 C CA . HIS A 1 186 ? 5.595 10.412 -11.250 1.00 86.25 186 HIS A CA 1
ATOM 1428 C C . HIS A 1 186 ? 5.962 9.757 -9.909 1.00 86.25 186 HIS A C 1
ATOM 1430 O O . HIS A 1 186 ? 5.088 9.183 -9.250 1.00 86.25 186 HIS A O 1
ATOM 1436 N N . ALA A 1 187 ? 7.231 9.821 -9.491 1.00 82.88 187 ALA A N 1
ATOM 1437 C CA . ALA A 1 187 ? 7.651 9.297 -8.200 1.00 82.88 187 ALA A CA 1
ATOM 1438 C C . ALA A 1 187 ? 7.017 10.105 -7.061 1.00 82.88 187 ALA A C 1
ATOM 1440 O O . ALA A 1 187 ? 6.928 11.334 -7.096 1.00 82.88 187 ALA A O 1
ATOM 1441 N N . ARG A 1 188 ? 6.581 9.409 -6.011 1.00 76.56 188 ARG A N 1
ATOM 1442 C CA . ARG A 1 188 ? 6.138 10.065 -4.780 1.00 76.56 188 ARG A CA 1
ATOM 1443 C C . ARG A 1 188 ? 7.354 10.550 -3.990 1.00 76.56 188 ARG A C 1
ATOM 1445 O O . ARG A 1 188 ? 8.247 9.771 -3.661 1.00 76.56 188 ARG A O 1
ATOM 1452 N N . GLY A 1 189 ? 7.357 11.833 -3.636 1.00 75.06 189 GLY A N 1
ATOM 1453 C CA . GLY A 1 189 ? 8.454 12.461 -2.898 1.00 75.06 189 GLY A CA 1
ATOM 1454 C C . GLY A 1 189 ? 9.621 12.859 -3.803 1.00 75.06 189 GLY A C 1
ATOM 1455 O O . GLY A 1 189 ? 9.422 13.218 -4.956 1.00 75.06 189 GLY A O 1
ATOM 1456 N N . ALA A 1 190 ? 10.838 12.836 -3.259 1.00 75.12 190 ALA A N 1
ATOM 1457 C CA . ALA A 1 190 ? 12.054 13.263 -3.960 1.00 75.12 190 ALA A CA 1
ATOM 1458 C C . ALA A 1 190 ? 12.940 12.092 -4.426 1.00 75.12 190 ALA A C 1
ATOM 1460 O O . ALA A 1 190 ? 14.083 12.315 -4.827 1.00 75.12 190 ALA A O 1
ATOM 1461 N N . SER A 1 191 ? 12.451 10.847 -4.336 1.00 83.31 191 SER A N 1
ATOM 1462 C CA . SER A 1 191 ? 13.239 9.677 -4.737 1.00 83.31 191 SER A CA 1
ATOM 1463 C C . SER A 1 191 ? 13.484 9.693 -6.243 1.00 83.31 191 SER A C 1
ATOM 1465 O O . SER A 1 191 ? 12.563 9.869 -7.038 1.00 83.31 191 SER A O 1
ATOM 1467 N N . ARG A 1 192 ? 14.744 9.479 -6.623 1.00 91.12 192 ARG A N 1
ATOM 1468 C CA . ARG A 1 192 ? 15.188 9.325 -8.014 1.00 91.12 192 ARG A CA 1
ATOM 1469 C C . ARG A 1 192 ? 15.377 7.862 -8.409 1.00 91.12 192 ARG A C 1
ATOM 1471 O O . ARG A 1 192 ? 15.808 7.577 -9.526 1.00 91.12 192 ARG A O 1
ATOM 1478 N N . ARG A 1 193 ? 15.084 6.946 -7.484 1.00 95.56 193 ARG A N 1
ATOM 1479 C CA . ARG A 1 193 ? 15.304 5.516 -7.661 1.00 95.56 193 ARG A CA 1
ATOM 1480 C C . ARG A 1 193 ? 14.186 4.896 -8.483 1.00 95.56 193 ARG A C 1
ATOM 1482 O O . ARG A 1 193 ? 13.000 5.135 -8.242 1.00 95.56 193 ARG A O 1
ATOM 1489 N N . VAL A 1 194 ? 14.582 4.051 -9.422 1.00 96.69 194 VAL A N 1
ATOM 1490 C CA . VAL A 1 194 ? 13.694 3.238 -10.247 1.00 96.69 194 VAL A CA 1
ATOM 1491 C C . VAL A 1 194 ? 14.087 1.769 -10.149 1.00 96.69 194 VAL A C 1
ATOM 1493 O O . VAL A 1 194 ? 15.238 1.418 -9.874 1.00 96.69 194 VAL A O 1
ATOM 1496 N N . ILE A 1 195 ? 13.114 0.905 -10.406 1.00 97.56 195 ILE A N 1
ATOM 1497 C CA . ILE A 1 195 ? 13.333 -0.498 -10.728 1.00 97.56 195 ILE A CA 1
ATOM 1498 C C . ILE A 1 195 ? 13.123 -0.683 -12.234 1.00 97.56 195 ILE A C 1
ATOM 1500 O O . ILE A 1 195 ? 12.139 -0.203 -12.798 1.00 97.56 195 ILE A O 1
ATOM 1504 N N . VAL A 1 196 ? 14.065 -1.369 -12.877 1.00 98.12 196 VAL A N 1
ATOM 1505 C CA . VAL A 1 196 ? 13.945 -1.864 -14.249 1.00 98.12 196 VAL A CA 1
ATOM 1506 C C . VAL A 1 196 ? 13.579 -3.338 -14.173 1.00 98.12 196 VAL A C 1
ATOM 1508 O O . VAL A 1 196 ? 14.299 -4.114 -13.548 1.00 98.12 196 VAL A O 1
ATOM 1511 N N . GLU A 1 197 ? 12.463 -3.723 -14.779 1.00 97.50 197 GLU A N 1
ATOM 1512 C CA . GLU A 1 197 ? 11.938 -5.090 -14.754 1.00 97.50 197 GLU A CA 1
ATOM 1513 C C . GLU A 1 197 ? 11.781 -5.637 -16.170 1.00 97.50 197 GLU A C 1
ATOM 1515 O O . GLU A 1 197 ? 11.416 -4.904 -17.088 1.00 97.50 197 GLU A O 1
ATOM 1520 N N . GLU A 1 198 ? 12.029 -6.931 -16.351 1.00 96.81 198 GLU A N 1
ATOM 1521 C CA . GLU A 1 198 ? 11.727 -7.623 -17.605 1.00 96.81 198 GLU A CA 1
ATOM 1522 C C . GLU A 1 198 ? 10.238 -7.480 -17.933 1.00 96.81 198 GLU A C 1
ATOM 1524 O O . GLU A 1 198 ? 9.372 -7.687 -17.078 1.00 96.81 198 GLU A O 1
ATOM 1529 N N . TYR A 1 199 ? 9.934 -7.114 -19.179 1.00 94.25 199 TYR A N 1
ATOM 1530 C CA . TYR A 1 199 ? 8.561 -7.117 -19.652 1.00 94.25 199 TYR A CA 1
ATOM 1531 C C . TYR A 1 199 ? 8.192 -8.539 -20.071 1.00 94.25 199 TYR A C 1
ATOM 1533 O O . TYR A 1 199 ? 8.724 -9.061 -21.049 1.00 94.25 199 TYR A O 1
ATOM 1541 N N . VAL A 1 200 ? 7.273 -9.152 -19.330 1.00 88.81 200 VAL A N 1
ATOM 1542 C CA . VAL A 1 200 ? 6.752 -10.487 -19.630 1.00 88.81 200 VAL A CA 1
ATOM 1543 C C . VAL A 1 200 ? 5.398 -10.346 -20.310 1.00 88.81 200 VAL A C 1
ATOM 1545 O O . VAL A 1 200 ? 4.509 -9.664 -19.798 1.00 88.81 200 VAL A O 1
ATOM 1548 N N . GLU A 1 201 ? 5.239 -10.999 -21.459 1.00 84.62 201 GLU A N 1
ATOM 1549 C CA . GLU A 1 201 ? 3.923 -11.213 -22.055 1.00 84.62 201 GLU A CA 1
ATOM 1550 C C . GLU A 1 201 ? 3.212 -12.304 -21.257 1.00 84.62 201 GLU A C 1
ATOM 1552 O O . GLU A 1 201 ? 3.632 -13.460 -21.238 1.00 84.62 201 GLU A O 1
ATOM 1557 N N . LEU A 1 202 ? 2.176 -11.901 -20.526 1.00 83.62 202 LEU A N 1
ATOM 1558 C CA . LEU A 1 202 ? 1.364 -12.795 -19.713 1.00 83.62 202 LEU A CA 1
ATOM 1559 C C . LEU A 1 202 ? 0.132 -13.211 -20.516 1.00 83.62 202 LEU A C 1
ATOM 1561 O O . LEU A 1 202 ? -0.557 -12.354 -21.065 1.00 83.62 202 LEU A O 1
ATOM 1565 N N . GLU A 1 203 ? -0.165 -14.510 -20.543 1.00 82.38 203 GLU A N 1
ATOM 1566 C CA . GLU A 1 203 ? -1.449 -15.009 -21.057 1.00 82.38 203 GLU A CA 1
ATOM 1567 C C . GLU A 1 203 ? -2.601 -14.607 -20.127 1.00 82.38 203 GLU A C 1
ATOM 1569 O O . GLU A 1 203 ? -3.685 -14.258 -20.584 1.00 82.38 203 GLU A O 1
ATOM 1574 N N . THR A 1 204 ? -2.344 -14.627 -18.817 1.00 82.12 204 THR A N 1
ATOM 1575 C CA . THR A 1 204 ? -3.312 -14.309 -17.766 1.00 82.12 204 THR A CA 1
ATOM 1576 C C . THR A 1 204 ? -2.594 -13.798 -16.514 1.00 82.12 204 THR A C 1
ATOM 1578 O O . THR A 1 204 ? -1.392 -14.022 -16.328 1.00 82.12 204 THR A O 1
ATOM 1581 N N . GLU A 1 205 ? -3.323 -13.104 -15.646 1.00 86.62 205 GLU A N 1
ATOM 1582 C CA . GLU A 1 205 ? -2.846 -12.622 -14.353 1.00 86.62 205 GLU A CA 1
ATOM 1583 C C . GLU A 1 205 ? -3.857 -12.978 -13.265 1.00 86.62 205 GLU A C 1
ATOM 1585 O O . GLU A 1 205 ? -5.062 -12.913 -13.488 1.00 86.62 205 GLU A O 1
ATOM 1590 N N . TYR A 1 206 ? -3.372 -13.314 -12.070 1.00 89.94 206 TYR A N 1
ATOM 1591 C CA . TYR A 1 206 ? -4.223 -13.685 -10.945 1.00 89.94 206 TYR A CA 1
ATOM 1592 C C . TYR A 1 206 ? -3.985 -12.786 -9.735 1.00 89.94 206 TYR A C 1
ATOM 1594 O O . TYR A 1 206 ? -2.837 -12.539 -9.361 1.00 89.94 206 TYR A O 1
ATOM 1602 N N . THR A 1 207 ? -5.065 -12.409 -9.052 1.00 90.94 207 THR A N 1
ATOM 1603 C CA . THR A 1 207 ? -5.010 -11.921 -7.669 1.00 90.94 207 THR A CA 1
ATOM 1604 C C . THR A 1 207 ? -5.459 -13.028 -6.728 1.00 90.94 207 THR A C 1
ATOM 1606 O O . THR A 1 207 ? -6.604 -13.478 -6.763 1.00 90.94 207 THR A O 1
ATOM 1609 N N . VAL A 1 208 ? -4.561 -13.451 -5.840 1.00 93.19 208 VAL A N 1
ATOM 1610 C CA . VAL A 1 208 ? -4.875 -14.413 -4.779 1.00 93.19 208 VAL A CA 1
ATOM 1611 C C . VAL A 1 208 ? -5.100 -13.651 -3.479 1.00 93.19 208 VAL A C 1
ATOM 1613 O O . VAL A 1 208 ? -4.161 -13.105 -2.899 1.00 93.19 208 VAL A O 1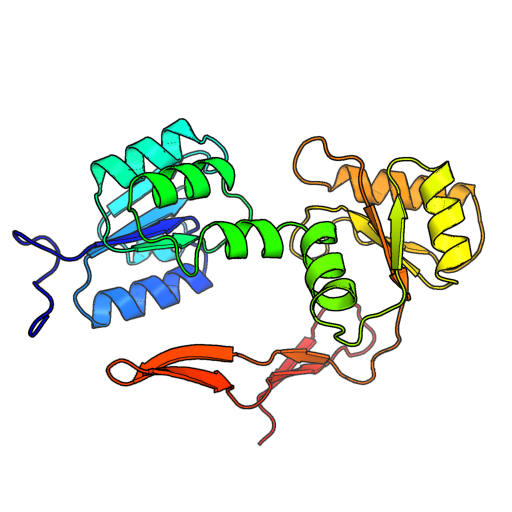
ATOM 1616 N N . LEU A 1 209 ? -6.347 -13.621 -3.006 1.00 92.94 209 LEU A N 1
ATOM 1617 C CA . LEU A 1 209 ? -6.685 -13.025 -1.715 1.00 92.94 209 LEU A CA 1
ATOM 1618 C C . LEU A 1 209 ? -6.254 -13.971 -0.589 1.00 92.94 209 LEU A C 1
ATOM 1620 O O . LEU A 1 209 ? -6.946 -14.940 -0.273 1.00 92.94 209 LEU A O 1
ATOM 1624 N N . ALA A 1 210 ? -5.094 -13.690 0.005 1.00 94.56 210 ALA A N 1
ATOM 1625 C CA . ALA A 1 210 ? -4.592 -14.385 1.184 1.00 94.56 210 ALA A CA 1
ATOM 1626 C C . ALA A 1 210 ? -5.021 -13.651 2.460 1.00 94.56 210 ALA A C 1
ATOM 1628 O O . ALA A 1 210 ? -4.800 -12.446 2.593 1.00 94.56 210 ALA A O 1
ATOM 1629 N N . TYR A 1 211 ? -5.594 -14.375 3.420 1.00 94.19 211 TYR A N 1
ATOM 1630 C CA . TYR A 1 211 ? -6.007 -13.819 4.707 1.00 94.19 211 TYR A CA 1
ATOM 1631 C C . TYR A 1 211 ? -5.427 -14.633 5.863 1.00 94.19 211 TYR A C 1
ATOM 1633 O O . TYR A 1 211 ? -5.203 -15.841 5.769 1.00 94.19 211 TYR A O 1
ATOM 1641 N N . ARG A 1 212 ? -5.143 -13.940 6.969 1.00 93.94 212 ARG A N 1
ATOM 1642 C CA . ARG A 1 212 ? -4.482 -14.502 8.149 1.00 93.94 212 ARG A CA 1
ATOM 1643 C C . ARG A 1 212 ? -5.306 -14.188 9.391 1.00 93.94 212 ARG A C 1
ATOM 1645 O O . ARG A 1 212 ? -5.637 -13.029 9.620 1.00 93.94 212 ARG A O 1
ATOM 1652 N N . TRP A 1 213 ? -5.623 -15.201 10.189 1.00 93.81 213 TRP A N 1
ATOM 1653 C CA . TRP A 1 213 ? -6.435 -15.054 11.402 1.00 93.81 213 TRP A CA 1
ATOM 1654 C C . TRP A 1 213 ? -5.949 -15.976 12.522 1.00 93.81 213 TRP A C 1
ATOM 1656 O O . TRP A 1 213 ? -5.077 -16.828 12.331 1.00 93.81 213 TRP A O 1
ATOM 1666 N N . LEU A 1 214 ? -6.504 -15.767 13.714 1.00 92.69 214 LEU A N 1
ATOM 1667 C CA . LEU A 1 214 ? -6.250 -16.587 14.893 1.00 92.69 214 LEU A CA 1
ATOM 1668 C C . LEU A 1 214 ? -7.331 -17.666 15.032 1.00 92.69 214 LEU A C 1
ATOM 1670 O O . LEU A 1 214 ? -8.517 -17.364 15.141 1.00 92.69 214 LEU A O 1
ATOM 1674 N N . ASP A 1 215 ? -6.898 -18.923 15.044 1.00 93.00 215 ASP A N 1
ATOM 1675 C CA . ASP A 1 215 ? -7.667 -20.125 15.373 1.00 93.00 215 ASP A CA 1
ATOM 1676 C C . ASP A 1 215 ? -7.252 -20.574 16.784 1.00 93.00 215 ASP A C 1
ATOM 1678 O O . ASP A 1 215 ? -6.303 -21.345 16.972 1.00 93.00 215 ASP A O 1
ATOM 1682 N N . GLY A 1 216 ? -7.882 -19.968 17.796 1.00 91.25 216 GLY A N 1
ATOM 1683 C CA . GLY A 1 216 ? -7.380 -19.998 19.172 1.00 91.25 216 GLY A CA 1
ATOM 1684 C C . GLY A 1 216 ? -6.014 -19.310 19.261 1.00 91.25 216 GLY A C 1
ATOM 1685 O O . GLY A 1 216 ? -5.863 -18.173 18.822 1.00 91.25 216 GLY A O 1
ATOM 1686 N N . ASP A 1 217 ? -5.007 -20.019 19.770 1.00 92.75 217 ASP A N 1
ATOM 1687 C CA . ASP A 1 217 ? -3.626 -19.515 19.854 1.00 92.75 217 ASP A CA 1
ATOM 1688 C C . ASP A 1 217 ? -2.800 -19.796 18.585 1.00 92.75 217 ASP A C 1
ATOM 1690 O O . ASP A 1 217 ? -1.608 -19.486 18.520 1.00 92.75 217 ASP A O 1
ATOM 1694 N N . LYS A 1 218 ? -3.399 -20.429 17.567 1.00 94.94 218 LYS A N 1
ATOM 1695 C CA . LYS A 1 218 ? -2.704 -20.777 16.325 1.00 94.94 218 LYS A CA 1
ATOM 1696 C C . LYS A 1 218 ? -2.994 -19.748 15.255 1.00 94.94 218 LYS A C 1
ATOM 1698 O O . LYS A 1 218 ? -4.143 -19.466 14.939 1.00 94.94 218 LYS A O 1
ATOM 1703 N N . VAL A 1 219 ? -1.937 -19.253 14.629 1.00 95.19 219 VAL A N 1
ATOM 1704 C CA . VAL A 1 219 ? -2.087 -18.400 13.456 1.00 95.19 219 VAL A CA 1
ATOM 1705 C C . VAL A 1 219 ? -2.309 -19.269 12.222 1.00 95.19 219 VAL A C 1
ATOM 1707 O O . VAL A 1 219 ? -1.511 -20.166 11.943 1.00 95.19 219 VAL A O 1
ATOM 1710 N N . ARG A 1 220 ? -3.386 -18.999 11.488 1.00 96.50 220 ARG A N 1
ATOM 1711 C CA . ARG A 1 220 ? -3.727 -19.656 10.225 1.00 96.50 220 ARG A CA 1
ATOM 1712 C C . ARG A 1 220 ? -3.605 -18.670 9.075 1.00 96.50 220 ARG A C 1
ATOM 1714 O O . ARG A 1 220 ? -3.858 -17.481 9.258 1.00 96.50 220 ARG A O 1
ATOM 1721 N N . THR A 1 221 ? -3.232 -19.188 7.913 1.00 96.50 221 THR A N 1
ATOM 1722 C CA . THR A 1 221 ? -3.229 -18.463 6.644 1.00 96.50 221 THR A CA 1
ATOM 1723 C C . THR A 1 221 ? -3.931 -19.344 5.625 1.00 96.50 221 THR A C 1
ATOM 1725 O O . THR A 1 221 ? -3.493 -20.473 5.424 1.00 96.50 221 THR A O 1
ATOM 1728 N N . ASP A 1 222 ? -4.967 -18.811 4.993 1.00 95.88 222 ASP A N 1
ATOM 1729 C CA . ASP A 1 222 ? -5.720 -19.442 3.912 1.00 95.88 222 ASP A CA 1
ATOM 1730 C C . ASP A 1 222 ? -5.787 -18.462 2.740 1.00 95.88 222 ASP A C 1
ATOM 1732 O O . ASP A 1 222 ? -5.475 -17.270 2.856 1.00 95.88 222 ASP A O 1
ATOM 1736 N N . THR A 1 223 ? -6.202 -18.985 1.597 1.00 95.56 223 THR A N 1
ATOM 1737 C CA . THR A 1 223 ? -6.407 -18.229 0.368 1.00 95.56 223 THR A CA 1
ATOM 1738 C C . THR A 1 223 ? -7.808 -18.485 -0.152 1.00 95.56 223 THR A C 1
ATOM 1740 O O . THR A 1 223 ? -8.295 -19.613 -0.085 1.00 95.56 223 THR A O 1
ATOM 1743 N N . MET A 1 224 ? -8.437 -17.457 -0.710 1.00 90.50 224 MET A N 1
ATOM 1744 C CA . MET A 1 224 ? -9.612 -17.654 -1.557 1.00 90.50 224 MET A CA 1
ATOM 1745 C C . MET A 1 224 ? -9.197 -18.221 -2.918 1.00 90.50 224 MET A C 1
ATOM 1747 O O . MET A 1 224 ? -8.016 -18.193 -3.279 1.00 90.50 224 MET A O 1
ATOM 1751 N N . GLU A 1 225 ? -10.173 -18.717 -3.677 1.00 90.38 225 GLU A N 1
ATOM 1752 C CA . GLU A 1 225 ? -9.956 -19.054 -5.083 1.00 90.38 225 GLU A CA 1
ATOM 1753 C C . GLU A 1 225 ? -9.395 -17.827 -5.829 1.00 90.38 225 GLU A C 1
ATOM 1755 O O . GLU A 1 225 ? -9.888 -16.710 -5.616 1.00 90.38 225 GLU A O 1
ATOM 1760 N N . PRO A 1 226 ? -8.334 -17.996 -6.644 1.00 91.19 226 PRO A N 1
ATOM 1761 C CA . PRO A 1 226 ? -7.715 -16.888 -7.360 1.00 91.19 226 PRO A CA 1
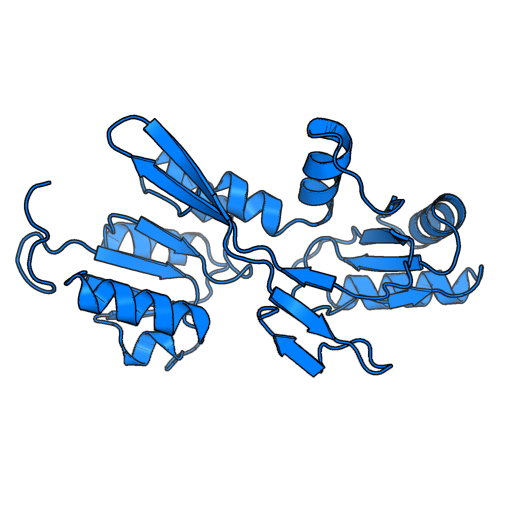ATOM 1762 C C . PRO A 1 226 ? -8.722 -16.152 -8.240 1.00 91.19 226 PRO A C 1
ATOM 1764 O O . PRO A 1 226 ? -9.489 -16.777 -8.962 1.00 91.19 226 PRO A O 1
ATOM 1767 N N . VAL A 1 227 ? -8.683 -14.823 -8.223 1.00 89.81 227 VAL A N 1
ATOM 1768 C CA . VAL A 1 227 ? -9.419 -14.004 -9.189 1.00 89.81 227 VAL A CA 1
ATOM 1769 C C . VAL A 1 227 ? -8.560 -13.884 -10.436 1.00 89.81 227 VAL A C 1
ATOM 1771 O O . VAL A 1 227 ? -7.432 -13.402 -10.354 1.00 89.81 227 VAL A O 1
ATOM 1774 N N . GLU A 1 228 ? -9.078 -14.334 -11.572 1.00 89.38 228 GLU A N 1
ATOM 1775 C CA . GLU A 1 228 ? -8.407 -14.210 -12.862 1.00 89.38 228 GLU A CA 1
ATOM 1776 C C . GLU A 1 228 ? -8.700 -12.841 -13.488 1.00 89.38 228 GLU A C 1
ATOM 1778 O O . GLU A 1 228 ? -9.834 -12.357 -13.430 1.00 89.38 228 GLU A O 1
ATOM 1783 N N . HIS A 1 229 ? -7.689 -12.228 -14.105 1.00 85.81 229 HIS A N 1
ATOM 1784 C CA . HIS A 1 229 ? -7.778 -10.931 -14.767 1.00 85.81 229 HIS A CA 1
ATOM 1785 C C . HIS A 1 229 ? -7.442 -11.029 -16.253 1.00 85.81 229 HIS A C 1
ATOM 1787 O O . HIS A 1 229 ? -6.353 -11.459 -16.635 1.00 85.81 229 HIS A O 1
ATOM 1793 N N . TRP A 1 230 ? -8.355 -10.532 -17.089 1.00 79.62 230 TRP A N 1
ATOM 1794 C CA . TRP A 1 230 ? -8.218 -10.557 -18.542 1.00 79.62 230 TRP A CA 1
ATOM 1795 C C . TRP A 1 230 ? -7.881 -9.170 -19.097 1.00 79.62 230 TRP A C 1
ATOM 1797 O O . TRP A 1 230 ? -8.491 -8.153 -18.739 1.00 79.62 230 TRP A O 1
ATOM 1807 N N . ARG A 1 231 ? -6.897 -9.140 -20.004 1.00 72.44 231 ARG A N 1
ATOM 1808 C CA . ARG A 1 231 ? -6.439 -7.949 -20.731 1.00 72.44 231 ARG A CA 1
ATOM 1809 C C . ARG A 1 231 ? -6.631 -8.173 -22.237 1.00 72.44 231 ARG A C 1
ATOM 1811 O O . ARG A 1 231 ? -5.797 -8.797 -22.885 1.00 72.44 231 ARG A O 1
ATOM 1818 N N . TYR A 1 232 ? -7.722 -7.673 -22.820 1.00 68.56 232 TYR A N 1
ATOM 1819 C CA . TYR A 1 232 ? -7.976 -7.757 -24.270 1.00 68.56 232 TYR A CA 1
ATOM 1820 C C . TYR A 1 232 ? -7.113 -6.759 -25.063 1.00 68.56 232 TYR A C 1
ATOM 1822 O O . TYR A 1 232 ? -7.608 -5.760 -25.575 1.00 68.56 232 TYR A O 1
ATOM 1830 N N . GLY A 1 233 ? -5.805 -7.008 -25.154 1.00 63.41 233 GLY A N 1
ATOM 1831 C CA . GLY A 1 233 ? -4.881 -6.196 -25.961 1.00 63.41 233 GLY A CA 1
ATOM 1832 C C . GLY A 1 233 ? -4.577 -4.795 -25.410 1.00 63.41 233 GLY A C 1
ATOM 1833 O O . GLY A 1 233 ? -3.856 -4.035 -26.054 1.00 63.41 233 GLY A O 1
ATOM 1834 N N . GLU A 1 234 ? -5.077 -4.460 -24.221 1.00 60.56 234 GLU A N 1
ATOM 1835 C CA . GLU A 1 234 ? -4.783 -3.215 -23.511 1.00 60.56 234 GLU A CA 1
ATOM 1836 C C . GLU A 1 234 ? -3.922 -3.463 -22.266 1.00 60.56 234 GLU A C 1
ATOM 1838 O O . GLU A 1 234 ? -3.867 -4.563 -21.718 1.00 60.56 234 GLU A O 1
ATOM 1843 N N . TYR A 1 235 ? -3.232 -2.423 -21.792 1.00 57.25 235 TYR A N 1
ATOM 1844 C CA . TYR A 1 235 ? -2.432 -2.523 -20.569 1.00 57.25 235 TYR A CA 1
ATOM 1845 C C . TYR A 1 235 ? -3.299 -2.578 -19.298 1.00 57.25 235 TYR A C 1
ATOM 1847 O O . TYR A 1 235 ? -2.853 -3.139 -18.301 1.00 57.25 235 TYR A O 1
ATOM 1855 N N . HIS A 1 236 ? -4.517 -2.032 -19.307 1.00 61.31 236 HIS A N 1
ATOM 1856 C CA . HIS A 1 236 ? -5.416 -2.039 -18.148 1.00 61.31 236 HIS A CA 1
ATOM 1857 C C . HIS A 1 236 ? -6.317 -3.286 -18.129 1.00 61.31 236 HIS A C 1
ATOM 1859 O O . HIS A 1 236 ? -6.620 -3.852 -19.178 1.00 61.31 236 HIS A O 1
ATOM 1865 N N . TYR A 1 237 ? -6.728 -3.730 -16.934 1.00 59.00 237 TYR A N 1
ATOM 1866 C CA . TYR A 1 237 ? -7.652 -4.860 -16.786 1.00 59.00 237 TYR A CA 1
ATOM 1867 C C . TYR A 1 237 ? -9.027 -4.498 -17.338 1.00 59.00 237 TYR A C 1
ATOM 1869 O O . TYR A 1 237 ? -9.534 -3.410 -17.061 1.00 59.00 237 TYR A O 1
ATOM 1877 N N . ILE A 1 238 ? -9.630 -5.425 -18.077 1.00 64.50 238 ILE A N 1
ATOM 1878 C CA . ILE A 1 238 ? -10.964 -5.231 -18.653 1.00 64.50 238 ILE A CA 1
ATOM 1879 C C . ILE A 1 238 ? -11.989 -6.067 -17.890 1.00 64.50 238 ILE A C 1
ATOM 1881 O O . ILE A 1 238 ? -13.075 -5.580 -17.585 1.00 64.50 238 ILE A O 1
ATOM 1885 N N . GLU A 1 239 ? -11.621 -7.289 -17.505 1.00 76.00 239 GLU A N 1
ATOM 1886 C CA . GLU A 1 239 ? -12.495 -8.210 -16.779 1.00 76.00 239 GLU A CA 1
ATOM 1887 C C . GLU A 1 239 ? -11.753 -8.870 -15.612 1.00 76.00 239 GLU A C 1
ATOM 1889 O O . GLU A 1 239 ? -10.544 -9.102 -15.667 1.00 76.00 239 GLU A O 1
ATOM 1894 N N . SER A 1 240 ? -12.479 -9.129 -14.523 1.00 78.62 240 SER A N 1
ATOM 1895 C CA . SER A 1 240 ? -12.005 -9.877 -13.353 1.00 78.62 240 SER A CA 1
ATOM 1896 C C . SER A 1 240 ? -13.096 -10.847 -12.918 1.00 78.62 240 SER A C 1
ATOM 1898 O O . SER A 1 240 ? -14.227 -10.418 -12.687 1.00 78.62 240 SER A O 1
ATOM 1900 N N . TRP A 1 241 ? -12.783 -12.138 -12.830 1.00 77.75 241 TRP A N 1
ATOM 1901 C CA . TRP A 1 241 ? -13.769 -13.187 -12.553 1.00 77.75 241 TRP A CA 1
ATOM 1902 C C . TRP A 1 241 ? -13.171 -14.265 -11.637 1.00 77.75 241 TRP A C 1
ATOM 1904 O O . TRP A 1 241 ? -11.993 -14.598 -11.746 1.00 77.75 241 TRP A O 1
ATOM 1914 N N . GLN A 1 242 ? -13.976 -14.807 -10.717 1.00 71.69 242 GLN A N 1
ATOM 1915 C CA . GLN A 1 242 ? -13.614 -15.999 -9.941 1.00 71.69 242 GLN A CA 1
ATOM 1916 C C . GLN A 1 242 ? -13.941 -17.239 -10.780 1.00 71.69 242 GLN A C 1
ATOM 1918 O O . GLN A 1 242 ? -15.130 -17.489 -10.987 1.00 71.69 242 GLN A O 1
ATOM 1923 N N . PRO A 1 243 ? -12.949 -17.969 -11.323 1.00 59.53 243 PRO A N 1
ATOM 1924 C CA . PRO A 1 243 ? -13.202 -19.105 -12.202 1.00 59.53 243 PRO A CA 1
ATOM 1925 C C . PRO A 1 243 ? -14.144 -20.095 -11.507 1.00 59.53 243 PRO A C 1
ATOM 1927 O O . PRO A 1 243 ? -13.896 -20.501 -10.377 1.00 59.53 243 PRO A O 1
ATOM 1930 N N . SER A 1 244 ? -15.262 -20.396 -12.174 1.00 50.91 244 SER A N 1
ATOM 1931 C CA . SER A 1 244 ? -16.337 -21.273 -11.685 1.00 50.91 244 SER A CA 1
ATOM 1932 C C . SER A 1 244 ? -15.972 -22.747 -11.736 1.00 50.91 244 SER A C 1
ATOM 1934 O O . SER A 1 244 ? -15.335 -23.115 -12.752 1.00 50.91 244 SER A O 1
#

Secondary structure (DSSP, 8-state):
---PPPTTSTT--EEEEE--SHHHHHHHHHHHHTT-EEEEEESSTT-GGGGG-SEEEE--TT-HHHHHHHHHHH--SEEEE-SS-S-HHHHHHHHHTT--BSS-HHHHHHHH-HHHHHHIIIIIS------EEEESSHHHHHHHHHHH-SSEEEEESS-STTTT-EEE-S--HHHHHHHHHHHHHT-STT---EEEEE----S-EEE--EEEEEETTEEEEEEPPPEEEE-SSSSS--EEE---